Protein AF-A0A2J8K6T9-F1 (afdb_monomer_lite)

Structure (mmCIF, N/CA/C/O backbone):
data_AF-A0A2J8K6T9-F1
#
_entry.id   AF-A0A2J8K6T9-F1
#
loop_
_atom_site.group_PDB
_atom_site.id
_atom_site.type_symbol
_atom_site.label_atom_id
_atom_site.label_alt_id
_atom_site.label_comp_id
_atom_site.label_asym_id
_atom_site.label_entity_id
_atom_site.label_seq_id
_atom_site.pdbx_PDB_ins_code
_atom_site.Cartn_x
_atom_site.Cartn_y
_atom_site.Cartn_z
_atom_site.occupancy
_atom_site.B_iso_or_equiv
_atom_site.auth_seq_id
_atom_site.auth_comp_id
_atom_site.auth_asym_id
_atom_site.auth_atom_id
_atom_site.pdbx_PDB_model_num
ATOM 1 N N . MET A 1 1 ? -22.311 -17.251 37.997 1.00 32.44 1 MET A N 1
ATOM 2 C CA . MET A 1 1 ? -20.885 -17.540 38.250 1.00 32.44 1 MET A CA 1
ATOM 3 C C . MET A 1 1 ? -20.062 -16.687 37.301 1.00 32.44 1 MET A C 1
ATOM 5 O O . MET A 1 1 ? -20.123 -16.921 36.101 1.00 32.44 1 MET A O 1
ATOM 9 N N . ALA A 1 2 ? -19.386 -15.655 37.806 1.00 42.62 2 ALA A N 1
ATOM 10 C CA . ALA A 1 2 ? -18.432 -14.898 37.004 1.00 42.62 2 ALA A CA 1
ATOM 11 C C . ALA A 1 2 ? -17.185 -15.773 36.840 1.00 42.62 2 ALA A C 1
ATOM 13 O O . ALA A 1 2 ? -16.545 -16.119 37.831 1.00 42.62 2 ALA A O 1
ATOM 14 N N . VAL A 1 3 ? -16.896 -16.207 35.615 1.00 48.41 3 VAL A N 1
ATOM 15 C CA . VAL A 1 3 ? -15.646 -16.908 35.316 1.00 48.41 3 VAL A CA 1
ATOM 16 C C . VAL A 1 3 ? -14.535 -15.892 35.542 1.00 48.41 3 VAL A C 1
ATOM 18 O O . VAL A 1 3 ? -14.428 -14.914 34.808 1.00 48.41 3 VAL A O 1
ATOM 21 N N . GLN A 1 4 ? -13.767 -16.073 36.612 1.00 50.75 4 GLN A N 1
ATOM 22 C CA . GLN A 1 4 ? -12.628 -15.223 36.910 1.00 50.75 4 GLN A CA 1
ATOM 23 C C . GLN A 1 4 ? -11.546 -15.536 35.880 1.00 50.75 4 GLN A C 1
ATOM 25 O O . GLN A 1 4 ? -10.824 -16.524 36.004 1.00 50.75 4 GLN A O 1
ATOM 30 N N . GLU A 1 5 ? -11.502 -14.744 34.809 1.00 54.78 5 GLU A N 1
ATOM 31 C CA . GLU A 1 5 ? -10.468 -14.869 33.790 1.00 54.78 5 GLU A CA 1
ATOM 32 C C . GLU A 1 5 ? -9.099 -14.684 34.451 1.00 54.78 5 GLU A C 1
ATOM 34 O O . GLU A 1 5 ? -8.816 -13.664 35.083 1.00 54.78 5 GLU A O 1
ATOM 39 N N . SER A 1 6 ? -8.237 -15.691 34.321 1.00 71.31 6 SER A N 1
ATOM 40 C CA . SER A 1 6 ? -6.855 -15.599 34.788 1.00 71.31 6 SER A CA 1
ATOM 41 C C . SER A 1 6 ? -6.133 -14.471 34.041 1.00 71.31 6 SER A C 1
ATOM 43 O O . SER A 1 6 ? -6.385 -14.245 32.856 1.00 71.31 6 SER A O 1
ATOM 45 N N . ALA A 1 7 ? -5.173 -13.793 34.680 1.00 64.88 7 ALA A N 1
ATOM 46 C CA . ALA A 1 7 ? -4.355 -12.754 34.039 1.00 64.88 7 ALA A CA 1
ATOM 47 C C . ALA A 1 7 ? -3.709 -13.231 32.717 1.00 64.88 7 ALA A C 1
ATOM 49 O O . ALA A 1 7 ? -3.536 -12.451 31.777 1.00 64.88 7 ALA A O 1
ATOM 50 N N . ALA A 1 8 ? -3.419 -14.533 32.604 1.00 63.00 8 ALA A N 1
ATOM 51 C CA . ALA A 1 8 ? -2.943 -15.161 31.374 1.00 63.00 8 ALA A CA 1
ATOM 52 C C . ALA A 1 8 ? -4.015 -15.221 30.265 1.00 63.00 8 ALA A C 1
ATOM 54 O O . ALA A 1 8 ? -3.701 -14.980 29.098 1.00 63.00 8 ALA A O 1
ATOM 55 N N . GLN A 1 9 ? -5.275 -15.496 30.615 1.00 63.97 9 GLN A N 1
ATOM 56 C CA . GLN A 1 9 ? -6.410 -15.523 29.682 1.00 63.97 9 GLN A CA 1
ATOM 57 C C . GLN A 1 9 ? -6.752 -14.114 29.186 1.00 63.97 9 GLN A C 1
ATOM 59 O O . GLN A 1 9 ? -6.927 -13.920 27.984 1.00 63.97 9 GLN A O 1
ATOM 64 N N . LEU A 1 10 ? -6.727 -13.116 30.074 1.00 64.31 10 LEU A N 1
ATOM 65 C CA . LEU A 1 10 ? -6.837 -11.700 29.708 1.00 64.31 10 LEU A CA 1
ATOM 66 C C . LEU A 1 10 ? -5.702 -11.283 28.763 1.00 64.31 10 LEU A C 1
ATOM 68 O O . LEU A 1 10 ? -5.958 -10.736 27.694 1.00 64.31 10 LEU A O 1
ATOM 72 N N . SER A 1 11 ? -4.448 -11.611 29.090 1.00 67.19 11 SER A N 1
ATOM 73 C CA . SER A 1 11 ? -3.293 -11.316 28.228 1.00 67.19 11 SER A CA 1
ATOM 74 C C . SER A 1 11 ? -3.409 -11.957 26.839 1.00 67.19 11 SER A C 1
ATOM 76 O O . SER A 1 11 ? -3.122 -11.305 25.831 1.00 67.19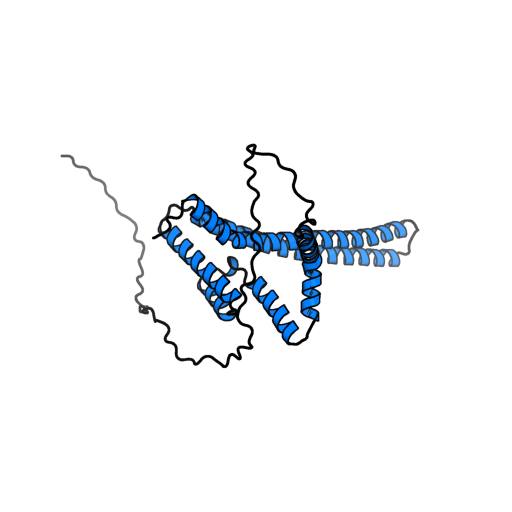 11 SER A O 1
ATOM 78 N N . MET A 1 12 ? -3.849 -13.217 26.752 1.00 71.12 12 MET A N 1
ATOM 79 C CA . MET A 1 12 ? -4.073 -13.882 25.465 1.00 71.12 12 MET A CA 1
ATOM 80 C C . MET A 1 12 ? -5.210 -13.237 24.672 1.00 71.12 12 MET A C 1
ATOM 82 O O . MET A 1 12 ? -5.028 -12.957 23.489 1.00 71.12 12 MET A O 1
ATOM 86 N N . THR A 1 13 ? -6.345 -12.947 25.304 1.00 66.88 13 THR A N 1
ATOM 87 C CA . THR A 1 13 ? -7.503 -12.320 24.649 1.00 66.88 13 THR A CA 1
ATOM 88 C C . THR A 1 13 ? -7.149 -10.943 24.096 1.00 66.88 13 THR A C 1
ATOM 90 O O . THR A 1 13 ? -7.445 -10.641 22.939 1.00 66.88 13 THR A O 1
ATOM 93 N N . LEU A 1 14 ? -6.408 -10.145 24.870 1.00 67.06 14 LEU A N 1
ATOM 94 C CA . LEU A 1 14 ? -5.865 -8.866 24.417 1.00 67.06 14 LEU A CA 1
ATOM 95 C C . LEU A 1 14 ? -4.955 -9.046 23.196 1.00 67.06 14 LEU A C 1
ATOM 97 O O . LEU A 1 14 ? -5.153 -8.383 22.181 1.00 67.06 14 LEU A O 1
ATOM 101 N N . LYS A 1 15 ? -4.003 -9.986 23.244 1.00 72.81 15 LYS A N 1
ATOM 102 C CA . LYS A 1 15 ? -3.115 -10.272 22.104 1.00 72.81 15 LYS A CA 1
ATOM 103 C C . LYS A 1 15 ? -3.894 -10.673 20.853 1.00 72.81 15 LYS A C 1
ATOM 105 O O . LYS A 1 15 ? -3.547 -10.223 19.766 1.00 72.81 15 LYS A O 1
ATOM 110 N N . VAL A 1 16 ? -4.943 -11.483 20.989 1.00 75.19 16 VAL A N 1
ATOM 111 C CA . VAL A 1 16 ? -5.785 -11.912 19.862 1.00 75.19 16 VAL A CA 1
ATOM 112 C C . VAL A 1 16 ? -6.562 -10.734 19.267 1.00 75.19 16 VAL A C 1
ATOM 114 O O . VAL A 1 16 ? -6.619 -10.606 18.047 1.00 75.19 16 VAL A O 1
ATOM 117 N N . GLN A 1 17 ? -7.112 -9.847 20.098 1.00 76.88 17 GLN A N 1
ATOM 118 C CA . GLN A 1 17 ? -7.871 -8.674 19.643 1.00 76.88 17 GLN A CA 1
ATOM 119 C C . GLN A 1 17 ? -6.996 -7.578 19.017 1.00 76.88 17 GLN A C 1
ATOM 121 O O . GLN A 1 17 ? -7.454 -6.852 18.133 1.00 76.88 17 GLN A O 1
ATOM 126 N N . GLU A 1 18 ? -5.741 -7.454 19.450 1.00 84.19 18 GLU A N 1
ATOM 127 C CA . GLU A 1 18 ? -4.792 -6.480 18.896 1.00 84.19 18 GLU A CA 1
ATOM 128 C C . GLU A 1 18 ? -3.990 -7.029 17.707 1.00 84.19 18 GLU A C 1
ATOM 130 O O . GLU A 1 18 ? -3.399 -6.264 16.944 1.00 84.19 18 GLU A O 1
ATOM 135 N N . TYR A 1 19 ? -3.978 -8.349 17.499 1.00 85.75 19 TYR A N 1
ATOM 136 C CA . TYR A 1 19 ? -3.214 -8.968 16.418 1.00 85.75 19 TYR A CA 1
ATOM 137 C C . TYR A 1 19 ? -3.590 -8.443 15.020 1.00 85.75 19 TYR A C 1
ATOM 139 O O . TYR A 1 19 ? -2.674 -8.085 14.273 1.00 85.75 19 TYR A O 1
ATOM 147 N N . PRO A 1 20 ? -4.881 -8.321 14.636 1.00 85.75 20 PRO A N 1
ATOM 148 C CA . PRO A 1 20 ? -5.259 -7.768 13.334 1.00 85.75 20 PRO A CA 1
ATOM 149 C C . PRO A 1 20 ? -4.790 -6.324 13.130 1.00 85.75 20 PRO A C 1
ATOM 151 O O . PRO A 1 20 ? -4.461 -5.953 12.001 1.00 85.75 20 PRO A O 1
ATOM 154 N N . THR A 1 21 ? -4.695 -5.538 14.209 1.00 86.88 21 THR A N 1
ATOM 155 C CA . THR A 1 21 ? -4.193 -4.158 14.186 1.00 86.88 21 THR A CA 1
ATOM 156 C C . THR A 1 21 ? -2.781 -4.108 13.613 1.00 86.88 21 THR A C 1
ATOM 158 O O . THR A 1 21 ? -2.495 -3.245 12.793 1.00 86.88 21 THR A O 1
ATOM 161 N N . LEU A 1 22 ? -1.914 -5.062 13.962 1.00 90.12 22 LEU A N 1
ATOM 162 C CA . LEU A 1 22 ? -0.532 -5.124 13.466 1.00 90.12 22 LEU A CA 1
ATOM 163 C C . LEU A 1 22 ? -0.371 -5.979 12.212 1.00 90.12 22 LEU A C 1
ATOM 165 O O . LEU A 1 22 ? 0.414 -5.656 11.320 1.00 90.12 22 LEU A O 1
ATOM 169 N N . LYS A 1 23 ? -1.102 -7.091 12.134 1.00 92.12 23 LYS A N 1
ATOM 170 C CA . LYS A 1 23 ? -0.913 -8.082 11.078 1.00 92.12 23 LYS A CA 1
ATOM 171 C C . LYS A 1 23 ? -1.285 -7.534 9.707 1.00 92.12 23 LYS A C 1
ATOM 173 O O . LYS A 1 23 ? -0.541 -7.738 8.751 1.00 92.12 23 LYS A O 1
ATOM 178 N N . VAL A 1 24 ? -2.416 -6.841 9.617 1.00 91.56 24 VAL A N 1
ATOM 179 C CA . VAL A 1 24 ? -2.919 -6.274 8.363 1.00 91.56 24 VAL A CA 1
ATOM 180 C C . VAL A 1 24 ? -1.945 -5.267 7.728 1.00 91.56 24 VAL A C 1
ATOM 182 O O . VAL A 1 24 ? -1.542 -5.497 6.587 1.00 91.56 24 VAL A O 1
ATOM 185 N N . PRO A 1 25 ? -1.506 -4.195 8.414 1.00 93.69 25 PRO A N 1
ATOM 186 C CA . PRO A 1 25 ? -0.621 -3.193 7.819 1.00 93.69 25 PRO A CA 1
ATOM 187 C C . PRO A 1 25 ? 0.756 -3.780 7.486 1.00 93.69 25 PRO A C 1
ATOM 189 O O . PRO A 1 25 ? 1.321 -3.444 6.448 1.00 93.69 25 PRO A O 1
ATOM 192 N N . TYR A 1 26 ? 1.257 -4.734 8.282 1.00 94.56 26 TYR A N 1
ATOM 193 C CA . TYR A 1 26 ? 2.481 -5.466 7.953 1.00 94.56 26 TYR A CA 1
ATOM 194 C C . TYR A 1 26 ? 2.338 -6.278 6.659 1.00 94.56 26 TYR A C 1
ATOM 196 O O . TYR A 1 26 ? 3.240 -6.285 5.823 1.00 94.56 26 TYR A O 1
ATOM 204 N N . GLU A 1 27 ? 1.212 -6.971 6.464 1.00 93.38 27 GLU A N 1
ATOM 205 C CA . GLU A 1 27 ? 0.966 -7.704 5.220 1.00 93.38 27 GLU A CA 1
ATOM 206 C C . GLU A 1 27 ? 0.854 -6.773 4.015 1.00 93.38 27 GLU A C 1
ATOM 208 O O . GLU A 1 27 ? 1.362 -7.118 2.946 1.00 93.38 27 GLU A O 1
ATOM 213 N N . THR A 1 28 ? 0.249 -5.597 4.189 1.00 93.12 28 THR A N 1
ATOM 214 C CA . THR A 1 28 ? 0.198 -4.553 3.160 1.00 93.12 28 THR A CA 1
ATOM 215 C C . THR A 1 28 ? 1.599 -4.062 2.806 1.00 93.12 28 THR A C 1
ATOM 217 O O . THR A 1 28 ? 1.965 -4.091 1.631 1.00 93.12 28 THR A O 1
ATOM 220 N N . LEU A 1 29 ? 2.410 -3.702 3.806 1.00 95.69 29 LEU A N 1
ATOM 221 C CA . LEU A 1 29 ? 3.799 -3.285 3.614 1.00 95.69 29 LEU A CA 1
ATOM 222 C C . LEU A 1 29 ? 4.608 -4.369 2.894 1.00 95.69 29 LEU A C 1
ATOM 224 O O . LEU A 1 29 ? 5.232 -4.105 1.873 1.00 95.69 29 LEU A O 1
ATOM 228 N N . ASN A 1 30 ? 4.541 -5.614 3.367 1.00 95.25 30 ASN A N 1
ATOM 229 C CA . ASN A 1 30 ? 5.273 -6.722 2.760 1.00 95.25 30 ASN A CA 1
ATOM 230 C C . ASN A 1 30 ? 4.794 -7.020 1.327 1.00 95.25 30 ASN A C 1
ATOM 232 O O . ASN A 1 30 ? 5.604 -7.372 0.472 1.00 95.25 30 ASN A O 1
ATOM 236 N N . LYS A 1 31 ? 3.495 -6.870 1.027 1.00 92.75 31 LYS A N 1
ATOM 237 C CA . LYS A 1 31 ? 2.982 -6.993 -0.349 1.00 92.75 31 LYS A CA 1
ATOM 238 C C . LYS A 1 31 ? 3.572 -5.903 -1.247 1.00 92.75 31 LYS A C 1
ATOM 240 O O . LYS A 1 31 ? 4.024 -6.234 -2.342 1.00 92.75 31 LYS A O 1
ATOM 245 N N . ARG A 1 32 ? 3.591 -4.647 -0.786 1.00 94.38 32 ARG A N 1
ATOM 246 C CA . ARG A 1 32 ? 4.163 -3.510 -1.527 1.00 94.38 32 ARG A CA 1
ATOM 247 C C . ARG A 1 32 ? 5.658 -3.692 -1.763 1.00 94.38 32 ARG A C 1
ATOM 249 O O . ARG A 1 32 ? 6.062 -3.695 -2.916 1.00 94.38 32 ARG A O 1
ATOM 256 N N . PHE A 1 33 ? 6.416 -4.021 -0.720 1.00 96.19 33 PHE A N 1
ATOM 257 C CA . PHE A 1 33 ? 7.853 -4.295 -0.802 1.00 96.19 33 PHE A CA 1
ATOM 258 C C . PHE A 1 33 ? 8.199 -5.375 -1.838 1.00 96.19 33 PHE A C 1
ATOM 260 O O . PHE A 1 33 ? 9.063 -5.212 -2.696 1.00 96.19 33 PHE A O 1
ATOM 267 N N . ARG A 1 34 ? 7.470 -6.500 -1.826 1.00 94.06 34 ARG A N 1
ATOM 268 C CA . ARG A 1 34 ? 7.697 -7.585 -2.797 1.00 94.06 34 ARG A CA 1
ATOM 269 C C . ARG A 1 34 ? 7.326 -7.189 -4.226 1.00 94.06 34 ARG A C 1
ATOM 271 O O . ARG A 1 34 ? 7.943 -7.687 -5.166 1.00 94.06 34 ARG A O 1
ATOM 278 N N . ALA A 1 35 ? 6.303 -6.354 -4.399 1.00 92.31 35 ALA A N 1
ATOM 279 C CA . ALA A 1 35 ? 5.900 -5.855 -5.708 1.00 92.31 35 ALA A CA 1
ATOM 280 C C . ALA A 1 35 ? 6.904 -4.830 -6.255 1.00 92.31 35 ALA A C 1
ATOM 282 O O . ALA A 1 35 ? 7.279 -4.930 -7.422 1.00 92.31 35 ALA A O 1
ATOM 283 N N . ALA A 1 36 ? 7.369 -3.912 -5.409 1.00 96.19 36 ALA A N 1
ATOM 284 C CA . ALA A 1 36 ? 8.386 -2.919 -5.724 1.00 96.19 36 ALA A CA 1
ATOM 285 C C . ALA A 1 36 ? 9.685 -3.576 -6.185 1.00 96.19 36 ALA A C 1
ATOM 287 O O . ALA A 1 36 ? 10.114 -3.312 -7.304 1.00 96.19 36 ALA A O 1
ATOM 288 N N . GLN A 1 37 ? 10.227 -4.516 -5.400 1.00 96.12 37 GLN A N 1
ATOM 289 C CA . GLN A 1 37 ? 11.431 -5.267 -5.765 1.00 96.12 37 GLN A CA 1
ATOM 290 C C . GLN A 1 37 ? 11.294 -5.884 -7.162 1.00 96.12 37 GLN A C 1
ATOM 292 O O . GLN A 1 37 ? 12.103 -5.637 -8.047 1.00 96.12 37 GLN A O 1
ATOM 297 N N . LYS A 1 38 ? 10.196 -6.615 -7.400 1.00 95.12 38 LYS A N 1
ATOM 298 C CA . LYS A 1 38 ? 9.944 -7.267 -8.690 1.00 95.12 38 LYS A CA 1
ATOM 299 C C . LYS A 1 38 ? 9.835 -6.267 -9.844 1.00 95.12 38 LYS A C 1
ATOM 301 O O . LYS A 1 38 ? 10.239 -6.580 -10.960 1.00 95.12 38 LYS A O 1
ATOM 306 N N . ASN A 1 39 ? 9.211 -5.117 -9.615 1.00 94.94 39 ASN A N 1
ATOM 307 C CA . ASN A 1 39 ? 9.037 -4.100 -10.646 1.00 94.94 39 ASN A CA 1
ATOM 308 C C . ASN A 1 39 ? 10.356 -3.393 -10.957 1.00 94.94 39 ASN A C 1
ATOM 310 O O . ASN A 1 39 ? 10.665 -3.222 -12.130 1.00 94.94 39 ASN A O 1
ATOM 314 N N . ILE A 1 40 ? 11.142 -3.056 -9.935 1.00 97.44 40 ILE A N 1
ATOM 315 C CA . ILE A 1 40 ? 12.468 -2.456 -10.091 1.00 97.44 40 ILE A CA 1
ATOM 316 C C . ILE A 1 40 ? 13.396 -3.423 -10.830 1.00 97.44 40 ILE A C 1
ATOM 318 O O . ILE A 1 40 ? 13.964 -3.034 -11.841 1.00 97.44 40 ILE A O 1
ATOM 322 N N . ASP A 1 41 ? 13.467 -4.696 -10.428 1.00 97.81 41 ASP A N 1
ATOM 323 C CA . ASP A 1 41 ? 14.320 -5.699 -11.088 1.00 97.81 41 ASP A CA 1
ATOM 324 C C . ASP A 1 41 ? 13.992 -5.852 -12.587 1.00 97.81 41 ASP A C 1
ATOM 326 O O . ASP A 1 41 ? 14.883 -6.013 -13.427 1.00 97.81 41 ASP A O 1
ATOM 330 N N . ARG A 1 42 ? 12.705 -5.765 -12.950 1.00 97.62 42 ARG A N 1
ATOM 331 C CA . ARG A 1 42 ? 12.257 -5.794 -14.352 1.00 97.62 42 ARG A CA 1
ATOM 332 C C . ARG A 1 42 ? 12.701 -4.562 -15.129 1.00 97.62 42 ARG A C 1
ATOM 334 O O . ARG A 1 42 ? 13.216 -4.708 -16.231 1.00 97.62 42 ARG A O 1
ATOM 341 N N . GLU A 1 43 ? 12.509 -3.367 -14.578 1.00 97.88 43 GLU A N 1
ATOM 342 C CA . GLU A 1 43 ? 12.932 -2.143 -15.262 1.00 97.88 43 GLU A CA 1
ATOM 343 C C . GLU A 1 43 ? 14.453 -2.034 -15.361 1.00 97.88 43 GLU A C 1
ATOM 345 O O . GLU A 1 43 ? 14.960 -1.636 -16.405 1.00 97.88 43 GLU A O 1
ATOM 350 N N . THR A 1 44 ? 15.187 -2.468 -14.335 1.00 98.19 44 THR A N 1
ATOM 351 C CA . THR A 1 44 ? 16.646 -2.609 -14.399 1.00 98.19 44 THR A CA 1
ATOM 352 C C . THR A 1 44 ? 17.044 -3.528 -15.550 1.00 98.19 44 THR A C 1
ATOM 354 O O . THR A 1 44 ? 17.911 -3.166 -16.336 1.00 98.19 44 THR A O 1
ATOM 357 N N . SER A 1 45 ? 16.357 -4.663 -15.726 1.00 98.31 45 SER A N 1
ATOM 358 C CA . SER A 1 45 ? 16.612 -5.571 -16.856 1.00 98.31 45 SER A CA 1
ATOM 359 C C . SER A 1 45 ? 16.369 -4.897 -18.214 1.00 98.31 45 SER A C 1
ATOM 361 O O . SER A 1 45 ? 17.150 -5.093 -19.142 1.00 98.31 45 SER A O 1
ATOM 363 N N . HIS A 1 46 ? 15.321 -4.071 -18.341 1.00 97.75 46 HIS A N 1
ATOM 364 C CA . HIS A 1 46 ? 15.075 -3.296 -19.563 1.00 97.75 46 HIS A CA 1
ATOM 365 C C . HIS A 1 46 ? 16.182 -2.271 -19.832 1.00 97.75 46 HIS A C 1
ATOM 367 O O . HIS A 1 46 ? 16.609 -2.132 -20.975 1.00 97.75 46 HIS A O 1
ATOM 373 N N . VAL A 1 47 ? 16.663 -1.573 -18.798 1.00 98.31 47 VAL A N 1
ATOM 374 C CA . VAL A 1 47 ? 17.788 -0.635 -18.919 1.00 98.31 47 VAL A CA 1
ATOM 375 C C . VAL A 1 47 ? 19.047 -1.376 -19.367 1.00 98.31 47 VAL A C 1
ATOM 377 O O . VAL A 1 47 ? 19.661 -0.974 -20.349 1.00 98.31 47 VAL A O 1
ATOM 380 N N . THR A 1 48 ? 19.396 -2.489 -18.713 1.00 97.94 48 THR A N 1
ATOM 381 C CA . THR A 1 48 ? 20.562 -3.306 -19.081 1.00 97.94 48 THR A CA 1
ATOM 382 C C . THR A 1 48 ? 20.490 -3.784 -20.530 1.00 97.94 48 THR A C 1
ATOM 384 O O . THR A 1 48 ? 21.496 -3.748 -21.228 1.00 97.94 48 THR A O 1
ATOM 387 N N . MET A 1 49 ? 19.307 -4.181 -21.008 1.00 97.50 49 MET A N 1
ATOM 388 C CA . MET A 1 49 ? 19.112 -4.606 -22.396 1.00 97.50 49 MET A CA 1
ATOM 389 C C . MET A 1 49 ? 19.404 -3.483 -23.403 1.00 97.50 49 MET A C 1
ATOM 391 O O . MET A 1 49 ? 20.102 -3.720 -24.384 1.00 97.50 49 MET A O 1
ATOM 395 N N . VAL A 1 50 ? 18.901 -2.266 -23.167 1.00 97.12 50 VAL A N 1
ATOM 396 C CA . VAL A 1 50 ? 19.130 -1.136 -24.089 1.00 97.12 50 VAL A CA 1
ATOM 397 C C . VAL A 1 50 ? 20.582 -0.649 -24.025 1.00 97.12 50 VAL A C 1
ATOM 399 O O . VAL A 1 50 ? 21.158 -0.312 -25.054 1.00 97.12 50 VAL A O 1
ATOM 402 N N . VAL A 1 51 ? 21.207 -0.677 -22.843 1.00 96.94 51 VAL A N 1
ATOM 403 C CA . VAL A 1 51 ? 22.638 -0.362 -22.690 1.00 96.94 51 VAL A CA 1
ATOM 404 C C . VAL A 1 51 ? 23.511 -1.376 -23.434 1.00 96.94 51 VAL A C 1
ATOM 406 O O . VAL A 1 51 ? 24.417 -0.972 -24.153 1.00 96.94 51 VAL A O 1
ATOM 409 N N . ALA A 1 52 ? 23.210 -2.673 -23.338 1.00 96.44 52 ALA A N 1
ATOM 410 C CA . ALA A 1 52 ? 23.956 -3.705 -24.058 1.00 96.44 52 ALA A CA 1
ATOM 411 C C . ALA A 1 52 ? 23.848 -3.545 -25.587 1.00 96.44 52 ALA A C 1
ATOM 413 O O . ALA A 1 52 ? 24.832 -3.737 -26.302 1.00 96.44 52 ALA A O 1
ATOM 414 N N . GLU A 1 53 ? 22.674 -3.163 -26.100 1.00 94.69 53 GLU A N 1
ATOM 415 C CA . GLU A 1 53 ? 22.502 -2.879 -27.532 1.00 94.69 53 GLU A CA 1
ATOM 416 C C . GLU A 1 53 ? 23.301 -1.641 -27.969 1.00 94.69 53 GLU A C 1
ATOM 418 O O . GLU A 1 53 ? 23.914 -1.641 -29.040 1.00 94.69 53 GLU A O 1
ATOM 423 N N . LEU A 1 54 ? 23.362 -0.611 -27.118 1.00 94.88 54 LEU A N 1
ATOM 424 C CA . LEU A 1 54 ? 24.205 0.561 -27.343 1.00 94.88 54 LEU A CA 1
ATOM 425 C C . LEU A 1 54 ? 25.695 0.189 -27.389 1.00 94.88 54 LEU A C 1
ATOM 427 O O . LEU A 1 54 ? 26.378 0.549 -28.346 1.00 94.88 54 LEU A O 1
ATOM 431 N N . GLU A 1 55 ? 26.196 -0.565 -26.408 1.00 94.44 55 GLU A N 1
ATOM 432 C CA . GLU A 1 55 ? 27.593 -1.027 -26.359 1.00 94.44 55 GLU A CA 1
ATOM 433 C C . GLU A 1 55 ? 27.965 -1.856 -27.594 1.00 94.44 55 GLU A C 1
ATOM 435 O O . GLU A 1 55 ? 29.004 -1.634 -28.223 1.00 94.44 55 GLU A O 1
ATOM 440 N N . LYS A 1 56 ? 27.082 -2.777 -27.991 1.00 93.50 56 LYS A N 1
ATOM 441 C CA . LYS A 1 56 ? 27.252 -3.588 -29.198 1.00 93.50 56 LYS A CA 1
ATOM 442 C C . LYS A 1 56 ? 27.313 -2.717 -30.451 1.00 93.50 56 LYS A C 1
ATOM 444 O O . LYS A 1 56 ? 28.188 -2.923 -31.288 1.00 93.50 56 LYS A O 1
ATOM 449 N N . THR A 1 57 ? 26.428 -1.734 -30.574 1.00 91.44 57 THR A N 1
ATOM 450 C CA . THR A 1 57 ? 26.392 -0.832 -31.732 1.00 91.44 57 THR A CA 1
ATOM 451 C C . THR A 1 57 ? 27.655 0.029 -31.816 1.00 91.44 57 THR A C 1
ATOM 453 O O . THR A 1 57 ? 28.212 0.196 -32.899 1.00 91.44 57 THR A O 1
ATOM 456 N N . LEU A 1 58 ? 28.174 0.505 -30.678 1.00 91.38 58 LEU A N 1
ATOM 457 C CA . LEU A 1 58 ? 29.412 1.291 -30.607 1.00 91.38 58 LEU A CA 1
ATOM 458 C C . LEU A 1 58 ? 30.654 0.523 -31.086 1.00 91.38 58 LEU A C 1
ATOM 460 O O . LEU A 1 58 ? 31.582 1.140 -31.605 1.00 91.38 58 LEU A O 1
ATOM 464 N N . SER A 1 59 ? 30.663 -0.809 -30.977 1.00 89.81 59 SER A N 1
ATOM 465 C CA . SER A 1 59 ? 31.782 -1.640 -31.446 1.00 89.81 59 SER A CA 1
ATOM 466 C C . SER A 1 59 ? 31.950 -1.684 -32.976 1.00 89.81 59 SER A C 1
ATOM 468 O O . SER A 1 59 ? 32.996 -2.115 -33.458 1.00 89.81 59 SER A O 1
ATOM 470 N N . GLY A 1 60 ? 30.951 -1.228 -33.745 1.00 85.81 60 GLY A N 1
ATOM 471 C CA . GLY A 1 60 ? 30.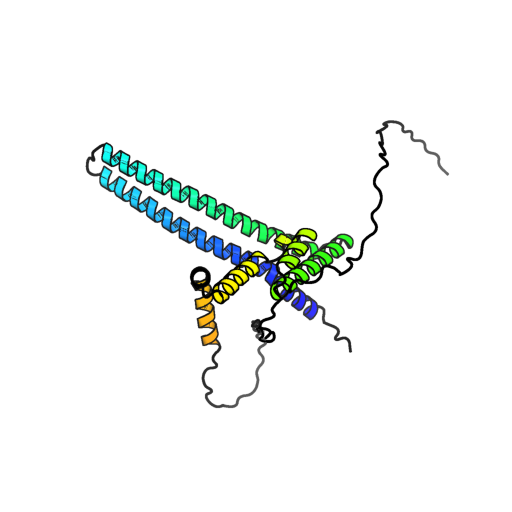880 -1.391 -35.202 1.00 85.81 60 GLY A CA 1
ATOM 472 C C . GLY A 1 60 ? 31.019 -0.117 -36.044 1.00 85.81 60 GLY A C 1
ATOM 473 O O . GLY A 1 60 ? 30.547 -0.122 -37.176 1.00 85.81 60 GLY A O 1
ATOM 474 N N . CYS A 1 61 ? 31.611 0.967 -35.525 1.00 77.50 61 CYS A N 1
ATOM 475 C CA . CYS A 1 61 ? 31.668 2.284 -36.197 1.00 77.50 61 CYS A CA 1
ATOM 476 C C . CYS A 1 61 ? 30.284 2.777 -36.694 1.00 77.50 61 CYS A C 1
ATOM 478 O O . CYS A 1 61 ? 30.081 2.961 -37.897 1.00 77.50 61 CYS A O 1
ATOM 480 N N . PRO A 1 62 ? 29.312 2.977 -35.787 1.00 84.06 62 PRO A N 1
ATOM 481 C CA . PRO A 1 62 ? 27.938 3.307 -36.153 1.00 84.06 62 PRO A CA 1
ATOM 482 C C . PRO A 1 62 ? 27.782 4.744 -36.666 1.00 84.06 62 PRO A C 1
ATOM 484 O O . PRO A 1 62 ? 28.549 5.643 -36.319 1.00 84.06 62 PRO A O 1
ATOM 487 N N . ALA A 1 63 ? 26.727 4.975 -37.452 1.00 90.56 63 ALA A N 1
ATOM 488 C CA . ALA A 1 63 ? 26.298 6.323 -37.809 1.00 90.56 63 ALA A CA 1
ATOM 489 C C . ALA A 1 63 ? 25.881 7.107 -36.553 1.00 90.56 63 ALA A C 1
ATOM 491 O O . ALA A 1 63 ? 25.238 6.556 -35.657 1.00 90.56 63 ALA A O 1
ATOM 492 N N . VAL A 1 64 ? 26.201 8.404 -36.515 1.00 91.31 64 VAL A N 1
ATOM 493 C CA . VAL A 1 64 ? 25.921 9.284 -35.366 1.00 91.31 64 VAL A CA 1
ATOM 494 C C . VAL A 1 64 ? 24.437 9.259 -34.987 1.00 91.31 64 VAL A C 1
ATOM 496 O O . VAL A 1 64 ? 24.118 9.076 -33.815 1.00 91.31 64 VAL A O 1
ATOM 499 N N . ASP A 1 65 ? 23.535 9.329 -35.969 1.00 92.94 65 ASP A N 1
ATOM 500 C CA . ASP A 1 65 ? 22.082 9.311 -35.736 1.00 92.94 65 ASP A CA 1
ATOM 501 C C . ASP A 1 65 ? 21.606 8.029 -35.033 1.00 92.94 65 ASP A C 1
ATOM 503 O O . ASP A 1 65 ? 20.719 8.068 -34.179 1.00 92.94 65 ASP A O 1
ATOM 507 N N . SER A 1 66 ? 22.235 6.885 -35.331 1.00 91.12 66 SER A N 1
ATOM 508 C CA . SER A 1 66 ? 21.924 5.611 -34.671 1.00 91.12 66 SER A CA 1
ATOM 509 C C . SER A 1 66 ? 22.322 5.631 -33.197 1.00 91.12 66 SER A C 1
ATOM 511 O O . SER A 1 66 ? 21.604 5.088 -32.359 1.00 91.12 66 SER A O 1
ATOM 513 N N . VAL A 1 67 ? 23.461 6.247 -32.874 1.00 93.88 67 VAL A N 1
ATOM 514 C CA . VAL A 1 67 ? 23.936 6.376 -31.491 1.00 93.88 67 VAL A CA 1
ATOM 515 C C . VAL A 1 67 ? 23.032 7.322 -30.707 1.00 93.88 67 VAL A C 1
ATOM 517 O O . VAL A 1 67 ? 22.654 6.999 -29.583 1.00 93.88 67 VAL A O 1
ATOM 520 N N . VAL A 1 68 ? 22.641 8.451 -31.305 1.00 95.19 68 VAL A N 1
ATOM 521 C CA . VAL A 1 68 ? 21.707 9.409 -30.692 1.00 95.19 68 VAL A CA 1
ATOM 522 C C . VAL A 1 68 ? 20.376 8.727 -30.363 1.00 95.19 68 VAL A C 1
ATOM 524 O O . VAL A 1 68 ? 19.935 8.782 -29.218 1.00 95.19 68 VAL A O 1
ATOM 527 N N . SER A 1 69 ? 19.793 7.985 -31.310 1.00 95.12 69 SER A N 1
ATOM 528 C CA . SER A 1 69 ? 18.532 7.266 -31.083 1.00 95.12 69 SER A CA 1
ATOM 529 C C . SER A 1 69 ? 18.627 6.209 -29.970 1.00 95.12 69 SER A C 1
ATOM 531 O O . SER A 1 69 ? 17.699 6.060 -29.172 1.00 95.12 69 SER A O 1
ATOM 533 N N . LEU A 1 70 ? 19.750 5.489 -29.871 1.00 95.19 70 LEU A N 1
ATOM 534 C CA . LEU A 1 70 ? 19.974 4.523 -28.791 1.00 95.19 70 LEU A CA 1
ATOM 535 C C . LEU A 1 70 ? 20.124 5.210 -27.428 1.00 95.19 70 LEU A C 1
ATOM 537 O O . LEU A 1 70 ? 19.573 4.724 -26.439 1.00 95.19 70 LEU A O 1
ATOM 541 N N . LEU A 1 71 ? 20.823 6.348 -27.369 1.00 96.81 71 LEU A N 1
ATOM 542 C CA . LEU A 1 71 ? 20.939 7.153 -26.152 1.00 96.81 71 LEU A CA 1
ATOM 543 C C . LEU A 1 71 ? 19.572 7.667 -25.685 1.00 96.81 71 LEU A C 1
ATOM 545 O O . LEU A 1 71 ? 19.273 7.558 -24.495 1.00 96.81 71 LEU A O 1
ATOM 549 N N . ASP A 1 72 ? 18.719 8.134 -26.599 1.00 97.44 72 ASP A N 1
ATOM 550 C CA . ASP A 1 72 ? 17.340 8.522 -26.278 1.00 97.44 72 ASP A CA 1
ATOM 551 C C . ASP A 1 72 ? 16.559 7.347 -25.672 1.00 97.44 72 ASP A C 1
ATOM 553 O O . ASP A 1 72 ? 15.889 7.497 -24.646 1.00 97.44 72 ASP A O 1
ATOM 557 N N . GLY A 1 73 ? 16.717 6.144 -26.235 1.00 97.38 73 GLY A N 1
ATOM 558 C CA . GLY A 1 73 ? 16.136 4.918 -25.687 1.00 97.38 73 GLY A CA 1
ATOM 559 C C . GLY A 1 73 ? 16.625 4.596 -24.268 1.00 97.38 73 GLY A C 1
ATOM 560 O O . GLY A 1 73 ? 15.821 4.235 -23.402 1.00 97.38 73 GLY A O 1
ATOM 561 N N . VAL A 1 74 ? 17.925 4.756 -23.988 1.00 98.12 74 VAL A N 1
ATOM 562 C CA . VAL A 1 74 ? 18.485 4.580 -22.634 1.00 98.12 74 VAL A CA 1
ATOM 563 C C . VAL A 1 74 ? 17.879 5.600 -21.667 1.00 98.12 74 VAL A C 1
ATOM 565 O O . VAL A 1 74 ? 17.436 5.227 -20.575 1.00 98.12 74 VAL A O 1
ATOM 568 N N . VAL A 1 75 ? 17.814 6.873 -22.065 1.00 98.44 75 VAL A N 1
ATOM 569 C CA . VAL A 1 75 ? 17.235 7.958 -21.259 1.00 98.44 75 VAL A CA 1
ATOM 570 C C . VAL A 1 75 ? 15.761 7.689 -20.956 1.00 98.44 75 VAL A C 1
ATOM 572 O O . VAL A 1 75 ? 15.328 7.869 -19.812 1.00 98.44 75 VAL A O 1
ATOM 575 N N . GLU A 1 76 ? 14.992 7.197 -21.928 1.00 98.31 76 GLU A N 1
ATOM 576 C CA . GLU A 1 76 ? 13.592 6.817 -21.737 1.00 98.31 76 GLU A CA 1
ATOM 577 C C . GLU A 1 76 ? 13.457 5.711 -20.676 1.00 98.31 76 GLU A C 1
ATOM 579 O O . GLU A 1 76 ? 12.700 5.862 -19.709 1.00 98.31 76 GLU A O 1
ATOM 584 N N . LYS A 1 77 ? 14.226 4.615 -20.790 1.00 98.12 77 LYS A N 1
ATOM 585 C CA . LYS A 1 77 ? 14.157 3.504 -19.820 1.00 98.12 77 LYS A CA 1
ATOM 586 C C . LYS A 1 77 ? 14.621 3.914 -18.426 1.00 98.12 77 LYS A C 1
ATOM 588 O O . LYS A 1 77 ? 13.966 3.552 -17.447 1.00 98.12 77 LYS A O 1
ATOM 593 N N . LEU A 1 78 ? 15.679 4.717 -18.317 1.00 98.50 78 LEU A N 1
ATOM 594 C CA . LEU A 1 78 ? 16.128 5.275 -17.038 1.00 98.50 78 LEU A CA 1
ATOM 595 C C . LEU A 1 78 ? 15.064 6.180 -16.407 1.00 98.50 78 LEU A C 1
ATOM 597 O O . LEU A 1 78 ? 14.835 6.113 -15.198 1.00 98.50 78 LEU A O 1
ATOM 601 N N . SER A 1 79 ? 14.370 6.985 -17.212 1.00 98.44 79 SER A N 1
ATOM 602 C CA . SER A 1 79 ? 13.290 7.857 -16.739 1.00 98.44 79 SER A CA 1
ATOM 603 C C . SER A 1 79 ? 12.104 7.049 -16.205 1.00 98.44 79 SER A C 1
ATOM 605 O O . SER A 1 79 ? 11.563 7.363 -15.141 1.00 98.44 79 SER A O 1
ATOM 607 N N . VAL A 1 80 ? 11.736 5.960 -16.889 1.00 98.19 80 VAL A N 1
ATOM 608 C CA . VAL A 1 80 ? 10.697 5.027 -16.426 1.00 98.19 80 VAL A CA 1
ATOM 609 C C . VAL A 1 80 ? 11.111 4.328 -15.130 1.00 98.19 80 VAL A C 1
ATOM 611 O O . VAL A 1 80 ? 10.309 4.286 -14.193 1.00 98.19 80 VAL A O 1
ATOM 614 N N . LEU A 1 81 ? 12.347 3.824 -15.047 1.00 98.38 81 LEU A N 1
ATOM 615 C CA . LEU A 1 81 ? 12.890 3.198 -13.838 1.00 98.38 81 LEU A CA 1
ATOM 616 C C . LEU A 1 81 ? 12.862 4.173 -12.656 1.00 98.38 81 LEU A C 1
ATOM 618 O O . LEU A 1 81 ? 12.320 3.835 -11.604 1.00 98.38 81 LEU A O 1
ATOM 622 N N . LYS A 1 82 ? 13.375 5.398 -12.838 1.00 98.38 82 LYS A N 1
ATOM 623 C CA . LYS A 1 82 ? 13.373 6.450 -11.811 1.00 98.38 82 LYS A CA 1
ATOM 624 C C . LYS A 1 82 ? 11.961 6.720 -11.305 1.00 98.38 82 LYS A C 1
ATOM 626 O O . LYS A 1 82 ? 11.731 6.706 -10.098 1.00 98.38 82 LYS A O 1
ATOM 631 N N . ARG A 1 83 ? 11.007 6.937 -12.215 1.00 98.38 83 ARG A N 1
ATOM 632 C CA . ARG A 1 83 ? 9.610 7.204 -11.854 1.00 98.38 83 ARG A CA 1
ATOM 633 C C . ARG A 1 83 ? 9.008 6.046 -11.050 1.00 98.38 83 ARG A C 1
ATOM 635 O O . ARG A 1 83 ? 8.468 6.277 -9.972 1.00 98.38 83 ARG A O 1
ATOM 642 N N . LYS A 1 84 ? 9.162 4.802 -11.519 1.00 97.81 84 LYS A N 1
ATOM 643 C CA . LYS A 1 84 ? 8.648 3.607 -10.825 1.00 97.81 84 LYS A CA 1
ATOM 644 C C . LYS A 1 84 ? 9.309 3.372 -9.466 1.00 97.81 84 LYS A C 1
ATOM 646 O O . LYS A 1 84 ? 8.634 2.921 -8.540 1.00 97.81 84 LYS A O 1
ATOM 651 N N . ALA A 1 85 ? 10.600 3.674 -9.329 1.00 97.75 85 ALA A N 1
ATOM 652 C CA . ALA A 1 85 ? 11.308 3.590 -8.057 1.00 97.75 85 ALA A CA 1
ATOM 653 C C . ALA A 1 85 ? 10.748 4.603 -7.047 1.00 97.75 85 ALA A C 1
ATOM 655 O O . ALA A 1 85 ? 10.418 4.217 -5.930 1.00 97.75 85 ALA A O 1
ATOM 656 N N . VAL A 1 86 ? 10.553 5.863 -7.454 1.00 98.06 86 VAL A N 1
ATOM 657 C CA . VAL A 1 86 ? 9.966 6.907 -6.594 1.00 98.06 86 VAL A CA 1
ATOM 658 C C . VAL A 1 86 ? 8.546 6.539 -6.155 1.00 98.06 86 VAL A C 1
ATOM 660 O O . VAL A 1 86 ? 8.248 6.585 -4.963 1.00 98.06 86 VAL A O 1
ATOM 663 N N . GLU A 1 87 ? 7.687 6.111 -7.086 1.00 97.06 87 GLU A N 1
ATOM 664 C CA . GLU A 1 87 ? 6.321 5.657 -6.781 1.00 97.06 87 GLU A CA 1
ATOM 665 C C . GLU A 1 87 ? 6.320 4.484 -5.781 1.00 97.06 87 GLU A C 1
ATOM 667 O O . GLU A 1 87 ? 5.529 4.461 -4.835 1.00 97.06 87 GLU A O 1
ATOM 672 N N . SER A 1 88 ? 7.233 3.524 -5.961 1.00 96.88 88 SER A N 1
ATOM 673 C CA . SER A 1 88 ? 7.352 2.351 -5.087 1.00 96.88 88 SER A CA 1
ATOM 674 C C . SER A 1 88 ? 7.835 2.721 -3.683 1.00 96.88 88 SER A C 1
ATOM 676 O O . SER A 1 88 ? 7.231 2.287 -2.703 1.00 96.88 88 SER A O 1
ATOM 678 N N . ILE A 1 89 ? 8.868 3.564 -3.582 1.00 96.50 89 ILE A N 1
ATOM 679 C CA . ILE A 1 89 ? 9.413 4.047 -2.306 1.00 96.50 89 ILE A CA 1
ATOM 680 C C . ILE A 1 89 ? 8.340 4.813 -1.531 1.00 96.50 89 ILE A C 1
ATOM 682 O O . ILE A 1 89 ? 8.125 4.534 -0.354 1.00 96.50 89 ILE A O 1
ATOM 686 N N . GLN A 1 90 ? 7.615 5.721 -2.190 1.00 97.69 90 GLN A N 1
ATOM 687 C CA . GLN A 1 90 ? 6.540 6.475 -1.544 1.00 97.69 90 GLN A CA 1
ATOM 688 C C . GLN A 1 90 ? 5.436 5.542 -1.026 1.00 97.69 90 GLN A C 1
ATOM 690 O O . GLN A 1 90 ? 4.951 5.694 0.096 1.00 97.69 90 GLN A O 1
ATOM 695 N N . ALA A 1 91 ? 5.042 4.541 -1.818 1.00 95.31 91 ALA A N 1
ATOM 696 C CA . ALA A 1 91 ? 4.018 3.587 -1.410 1.00 95.31 91 ALA A CA 1
ATOM 697 C C . ALA A 1 91 ? 4.462 2.706 -0.225 1.00 95.31 91 ALA A C 1
ATOM 699 O O . ALA A 1 91 ? 3.634 2.361 0.627 1.00 95.31 91 ALA A O 1
ATOM 700 N N . GLU A 1 92 ? 5.733 2.314 -0.165 1.00 95.94 92 GLU A N 1
ATOM 701 C CA . GLU A 1 92 ? 6.304 1.583 0.969 1.00 95.94 92 GLU A CA 1
ATOM 702 C C . GLU A 1 92 ? 6.378 2.445 2.224 1.00 95.94 92 GLU A C 1
ATOM 704 O O . GLU A 1 92 ? 5.920 2.005 3.280 1.00 95.94 92 GLU A O 1
ATOM 709 N N . ASP A 1 93 ? 6.880 3.673 2.099 1.00 96.94 93 ASP A N 1
ATOM 710 C CA . ASP A 1 93 ? 7.025 4.622 3.199 1.00 96.94 93 ASP A CA 1
ATOM 711 C C . ASP A 1 93 ? 5.677 4.913 3.870 1.00 96.94 93 ASP A C 1
ATOM 713 O O . ASP A 1 93 ? 5.555 4.800 5.089 1.00 96.94 93 ASP A O 1
ATOM 717 N N . GLU A 1 94 ? 4.612 5.140 3.096 1.00 95.88 94 GLU A N 1
ATOM 718 C CA . GLU A 1 94 ? 3.273 5.328 3.668 1.00 95.88 94 GLU A CA 1
ATOM 719 C C . GLU A 1 94 ? 2.770 4.094 4.439 1.00 95.88 94 GLU A C 1
ATOM 721 O O . GLU A 1 94 ? 2.176 4.214 5.514 1.00 95.88 94 GLU A O 1
ATOM 726 N N . SER A 1 95 ? 3.060 2.881 3.953 1.00 94.50 95 SER A N 1
ATOM 727 C CA . SER A 1 95 ? 2.700 1.651 4.681 1.00 94.50 95 SER A CA 1
ATOM 728 C C . SER A 1 95 ? 3.569 1.423 5.919 1.00 94.50 95 SER A C 1
ATOM 730 O O . SER A 1 95 ? 3.080 0.919 6.933 1.00 94.50 95 SER A O 1
ATOM 732 N N . ALA A 1 96 ? 4.845 1.802 5.869 1.00 96.06 96 ALA A N 1
ATOM 733 C CA . ALA A 1 96 ? 5.759 1.726 7.001 1.00 96.06 96 ALA A CA 1
ATOM 734 C C . ALA A 1 96 ? 5.373 2.729 8.095 1.00 96.06 96 ALA A C 1
ATOM 736 O O . ALA A 1 96 ? 5.291 2.358 9.269 1.00 96.06 96 ALA A O 1
ATOM 737 N N . LYS A 1 97 ? 5.039 3.968 7.719 1.00 96.75 97 LYS A N 1
ATOM 738 C CA . LYS A 1 97 ? 4.500 4.989 8.623 1.00 96.75 97 LYS A CA 1
ATOM 739 C C . LYS A 1 97 ? 3.201 4.524 9.281 1.00 96.75 97 LYS A C 1
ATOM 741 O O . LYS A 1 97 ? 3.061 4.675 10.491 1.00 96.75 97 LYS A O 1
ATOM 746 N N . LEU A 1 98 ? 2.288 3.895 8.537 1.00 95.56 98 LEU A N 1
ATOM 747 C CA . LEU A 1 98 ? 1.064 3.315 9.103 1.00 95.56 98 LEU A CA 1
ATOM 748 C C . LEU A 1 98 ? 1.366 2.220 10.142 1.00 95.56 98 LEU A C 1
ATOM 750 O O . LEU A 1 98 ? 0.795 2.224 11.235 1.00 95.56 98 LEU A O 1
ATOM 754 N N . CYS A 1 99 ? 2.295 1.303 9.837 1.00 95.81 99 CYS A N 1
ATOM 755 C CA . CYS A 1 99 ? 2.775 0.309 10.804 1.00 95.81 99 CYS A CA 1
ATOM 756 C C . CYS A 1 99 ? 3.329 0.982 12.067 1.00 95.81 99 CYS A C 1
ATOM 758 O O . CYS A 1 99 ? 2.979 0.583 13.179 1.00 95.81 99 CYS A O 1
ATOM 760 N N . LYS A 1 100 ? 4.161 2.016 11.899 1.00 95.94 100 LYS A N 1
ATOM 761 C CA . LYS A 1 100 ? 4.764 2.772 13.000 1.00 95.94 100 LYS A CA 1
ATOM 762 C C . LYS A 1 100 ? 3.697 3.413 13.891 1.00 95.94 100 LYS A C 1
ATOM 764 O O . LYS A 1 100 ? 3.709 3.147 15.089 1.00 95.94 100 LYS A O 1
ATOM 769 N N . ARG A 1 101 ? 2.730 4.139 13.315 1.00 95.12 101 ARG A N 1
ATOM 770 C CA . ARG A 1 101 ? 1.626 4.777 14.063 1.00 95.12 101 ARG A CA 1
ATOM 771 C C . ARG A 1 101 ? 0.832 3.769 14.895 1.00 95.12 101 ARG A C 1
ATOM 773 O O . ARG A 1 101 ? 0.505 4.025 16.050 1.00 95.12 101 ARG A O 1
ATOM 780 N N . ARG A 1 102 ? 0.560 2.582 14.344 1.00 94.31 102 ARG A N 1
ATOM 781 C CA . ARG A 1 102 ? -0.155 1.520 15.071 1.00 94.31 102 ARG A CA 1
ATOM 782 C C . ARG A 1 102 ? 0.673 0.900 16.193 1.00 94.31 102 ARG A C 1
ATOM 784 O O . ARG A 1 102 ? 0.123 0.602 17.249 1.00 94.31 102 ARG A O 1
ATOM 791 N N . ILE A 1 103 ? 1.979 0.721 15.994 1.00 92.31 103 ILE A N 1
ATOM 792 C CA . ILE A 1 103 ? 2.888 0.263 17.056 1.00 92.31 103 ILE A CA 1
ATOM 793 C C . ILE A 1 103 ? 2.963 1.302 18.178 1.00 92.31 103 ILE A C 1
ATOM 795 O O . ILE A 1 103 ? 2.899 0.933 19.347 1.00 92.31 103 ILE A O 1
ATOM 799 N N . GLU A 1 104 ? 3.082 2.584 17.835 1.00 91.56 104 GLU A N 1
ATOM 800 C CA . GLU A 1 104 ? 3.092 3.690 18.798 1.00 91.56 104 GLU A CA 1
ATOM 801 C C . GLU A 1 104 ? 1.800 3.715 19.616 1.00 91.56 104 GLU A C 1
ATOM 803 O O . GLU A 1 104 ? 1.866 3.662 20.842 1.00 91.56 104 GLU A O 1
ATOM 808 N N . HIS A 1 105 ? 0.637 3.631 18.962 1.00 90.62 105 HIS A N 1
ATOM 809 C CA . HIS A 1 105 ? -0.647 3.537 19.654 1.00 90.62 105 HIS A CA 1
ATOM 810 C C . HIS A 1 105 ? -0.730 2.334 20.609 1.00 90.62 105 HIS A C 1
ATOM 812 O O . HIS A 1 105 ? -1.259 2.446 21.711 1.00 90.62 105 HIS A O 1
ATOM 818 N N . LEU A 1 106 ? -0.200 1.166 20.238 1.00 88.25 106 LEU A N 1
ATOM 819 C CA . LEU A 1 106 ? -0.197 0.010 21.143 1.00 88.25 106 LEU A CA 1
ATOM 820 C C . LEU A 1 106 ? 0.748 0.192 22.337 1.00 88.25 106 LEU A C 1
ATOM 822 O O . LEU A 1 106 ? 0.470 -0.332 23.415 1.00 88.25 106 LEU A O 1
ATOM 826 N N . LYS A 1 107 ? 1.841 0.945 22.177 1.00 86.25 107 LYS A N 1
ATOM 827 C CA . LYS A 1 107 ? 2.753 1.274 23.282 1.00 86.25 107 LYS A CA 1
ATOM 828 C C . LYS A 1 107 ? 2.115 2.225 24.294 1.00 86.25 107 LYS A C 1
ATOM 830 O O . LYS A 1 107 ? 2.386 2.073 25.482 1.00 86.25 107 LYS A O 1
ATOM 835 N N . GLU A 1 108 ? 1.224 3.123 23.861 1.00 84.25 108 GLU A N 1
ATOM 836 C CA . GLU A 1 108 ? 0.468 4.030 24.749 1.00 84.25 108 GLU A CA 1
ATOM 837 C C . GLU A 1 108 ? -0.326 3.280 25.834 1.00 84.25 108 GLU A C 1
ATOM 839 O O . GLU A 1 108 ? -0.529 3.816 26.920 1.00 84.25 108 GLU A O 1
ATOM 844 N N . HIS A 1 109 ? -0.726 2.024 25.590 1.00 79.69 109 HIS A N 1
ATOM 845 C CA . HIS A 1 109 ? -1.379 1.177 26.598 1.00 79.69 109 HIS A CA 1
ATOM 846 C C . HIS A 1 109 ? -0.532 0.971 27.861 1.00 79.69 109 HIS A C 1
ATOM 848 O O . HIS A 1 109 ? -1.078 0.766 28.940 1.00 79.69 109 HIS A O 1
ATOM 854 N N . SER A 1 110 ? 0.796 0.993 27.723 1.00 73.44 110 SER A N 1
ATOM 855 C CA . SER A 1 110 ? 1.739 0.751 28.825 1.00 73.44 110 SER A CA 1
ATOM 856 C C . SER A 1 110 ? 2.067 2.028 29.606 1.00 73.44 110 SER A C 1
ATOM 858 O O . SER A 1 110 ? 3.000 2.032 30.397 1.00 73.44 110 SER A O 1
ATOM 860 N N . SER A 1 111 ? 1.352 3.126 29.346 1.00 75.44 111 SER A N 1
ATOM 861 C CA . SER A 1 111 ? 1.526 4.391 30.056 1.00 75.44 111 SER A CA 1
ATOM 862 C C . SER A 1 111 ? 0.915 4.322 31.457 1.00 75.44 111 SER A C 1
ATOM 864 O O . SER A 1 111 ? -0.276 4.047 31.598 1.00 75.44 111 SER A O 1
ATOM 866 N N . ASP A 1 112 ? 1.691 4.701 32.473 1.00 74.06 112 ASP A N 1
ATOM 867 C CA . ASP A 1 112 ? 1.246 4.746 33.876 1.00 74.06 112 ASP A CA 1
ATOM 868 C C . ASP A 1 112 ? 0.270 5.901 34.177 1.00 74.06 112 ASP A C 1
ATOM 870 O O . ASP A 1 112 ? -0.344 5.957 35.240 1.00 74.06 112 ASP A O 1
ATOM 874 N N . GLN A 1 113 ? 0.091 6.833 33.234 1.00 83.50 113 GLN A N 1
ATOM 875 C CA . GLN A 1 113 ? -0.808 7.978 33.389 1.00 83.50 113 GLN A CA 1
ATOM 876 C C . GLN A 1 113 ? -2.297 7.591 33.220 1.00 83.50 113 GLN A C 1
ATOM 878 O O . GLN A 1 113 ? -2.705 7.213 32.113 1.00 83.50 113 GLN A O 1
ATOM 883 N N . PRO A 1 114 ? -3.163 7.774 34.243 1.00 82.62 114 PRO A N 1
ATOM 884 C CA . PRO A 1 114 ? -4.572 7.355 34.198 1.00 82.62 114 PRO A CA 1
ATOM 885 C C . PRO A 1 114 ? -5.391 8.029 33.089 1.00 82.62 114 PRO A C 1
ATOM 887 O O . PRO A 1 114 ? -6.238 7.399 32.450 1.00 82.62 114 PRO A O 1
ATOM 890 N N . ALA A 1 115 ? -5.121 9.312 32.825 1.00 85.06 115 ALA A N 1
ATOM 891 C CA . ALA A 1 115 ? -5.793 10.067 31.771 1.00 85.06 115 ALA A CA 1
ATOM 892 C C . ALA A 1 115 ? -5.473 9.493 30.381 1.00 85.06 115 ALA A C 1
ATOM 894 O O . ALA A 1 115 ? -6.392 9.237 29.598 1.00 85.06 115 ALA A O 1
ATOM 895 N N . ALA A 1 116 ? -4.197 9.202 30.108 1.00 84.12 116 ALA A N 1
ATOM 896 C CA . ALA A 1 116 ? -3.758 8.583 28.858 1.00 84.12 116 ALA A CA 1
ATOM 897 C C . ALA A 1 116 ? -4.374 7.186 28.677 1.00 84.12 116 ALA A C 1
ATOM 899 O O . ALA A 1 116 ? -4.906 6.879 27.608 1.00 84.12 116 ALA A O 1
ATOM 900 N N . ALA A 1 117 ? -4.421 6.382 29.745 1.00 85.50 117 ALA A N 1
ATOM 901 C CA . ALA A 1 117 ? -5.065 5.071 29.725 1.00 85.50 117 ALA A CA 1
ATOM 902 C C . ALA A 1 117 ? -6.568 5.158 29.390 1.00 85.50 117 ALA A C 1
ATOM 904 O O . ALA A 1 117 ? -7.088 4.329 28.639 1.00 85.50 117 ALA A O 1
ATOM 905 N N . SER A 1 118 ? -7.281 6.167 29.905 1.00 88.56 118 SER A N 1
ATOM 906 C CA . SER A 1 118 ? -8.705 6.372 29.599 1.00 88.56 118 SER A CA 1
ATOM 907 C C . SER A 1 118 ? -8.951 6.731 28.127 1.00 88.56 118 SER A C 1
ATOM 909 O O . SER A 1 118 ? -9.866 6.193 27.499 1.00 88.56 118 SER A O 1
ATOM 911 N N . VAL A 1 119 ? -8.100 7.588 27.549 1.00 90.25 119 VAL A N 1
ATOM 912 C CA . VAL A 1 119 ? -8.164 7.982 26.135 1.00 90.25 119 VAL A CA 1
ATOM 913 C C . VAL A 1 119 ? -7.853 6.789 25.238 1.00 90.25 119 VAL A C 1
ATOM 915 O O . VAL A 1 119 ? -8.576 6.541 24.274 1.00 90.25 119 VAL A O 1
ATOM 918 N N . TRP A 1 120 ? -6.829 6.009 25.583 1.00 91.12 120 TRP A N 1
ATOM 919 C CA . TRP A 1 120 ? -6.467 4.803 24.848 1.00 91.12 120 TRP A CA 1
ATOM 920 C C . TRP A 1 120 ? -7.603 3.773 24.836 1.00 91.12 120 TRP A C 1
ATOM 922 O O . TRP A 1 120 ? -7.967 3.266 23.775 1.00 91.12 120 TRP A O 1
ATOM 932 N N . LYS A 1 121 ? -8.235 3.519 25.993 1.00 90.44 121 LYS A N 1
ATOM 933 C CA . LYS A 1 121 ? -9.396 2.615 26.099 1.00 90.44 121 LYS A CA 1
ATOM 934 C C . LYS A 1 121 ? -10.555 3.071 25.212 1.00 90.44 121 LYS A C 1
ATOM 936 O O . LYS A 1 121 ? -11.181 2.235 24.564 1.00 90.44 121 LYS A O 1
ATOM 941 N N . ARG A 1 122 ? -10.808 4.383 25.143 1.00 93.44 122 ARG A N 1
ATOM 942 C CA . ARG A 1 122 ? -11.827 4.960 24.255 1.00 93.44 122 ARG A CA 1
ATOM 943 C C . ARG A 1 122 ? -11.487 4.729 22.782 1.00 93.44 122 ARG A C 1
ATOM 945 O O . ARG A 1 122 ? -12.297 4.146 22.076 1.00 93.44 122 ARG A O 1
ATOM 952 N N . LYS A 1 123 ? -10.265 5.067 22.348 1.00 94.06 123 LYS A N 1
ATOM 953 C CA . LYS A 1 123 ? -9.800 4.812 20.969 1.00 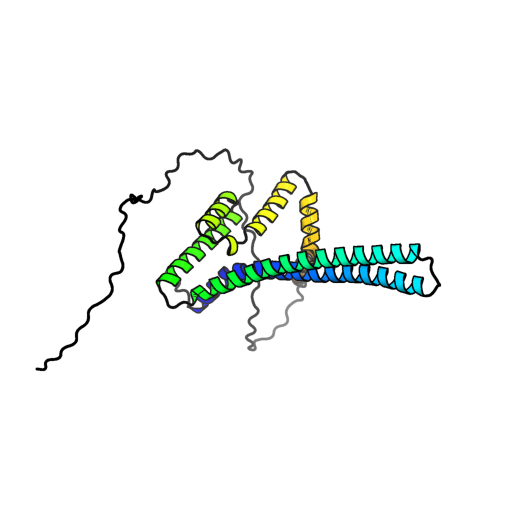94.06 123 LYS A CA 1
ATOM 954 C C . LYS A 1 123 ? -9.897 3.336 20.588 1.00 94.06 123 LYS A C 1
ATOM 956 O O . LYS A 1 123 ? -10.300 3.004 19.477 1.00 94.06 123 LYS A O 1
ATOM 961 N N . ARG A 1 124 ? -9.554 2.439 21.514 1.00 93.12 124 ARG A N 1
ATOM 962 C CA . ARG A 1 124 ? -9.674 0.994 21.312 1.00 93.12 124 ARG A CA 1
ATOM 963 C C . ARG A 1 124 ? -11.121 0.556 21.108 1.00 93.12 124 ARG A C 1
ATOM 965 O O . ARG A 1 124 ? -11.387 -0.241 20.212 1.00 93.12 124 ARG A O 1
ATOM 972 N N . MET A 1 125 ? -12.037 1.059 21.932 1.00 94.31 125 MET A N 1
ATOM 973 C CA . MET A 1 125 ? -13.464 0.769 21.809 1.00 94.31 125 MET A CA 1
ATOM 974 C C . MET A 1 125 ? -14.017 1.282 20.475 1.00 94.31 125 MET A C 1
ATOM 976 O O . MET A 1 125 ? -14.667 0.521 19.761 1.00 94.31 125 MET A O 1
ATOM 980 N N . ASP A 1 126 ? -13.687 2.518 20.097 1.00 96.44 126 ASP A N 1
ATOM 981 C CA . ASP A 1 126 ? -14.084 3.098 18.811 1.00 96.44 126 ASP A CA 1
ATOM 982 C C . ASP A 1 126 ? -13.542 2.257 17.646 1.00 96.44 126 ASP A C 1
ATOM 984 O O . ASP A 1 126 ? -14.284 1.924 16.725 1.00 96.44 126 ASP A O 1
ATOM 988 N N . ARG A 1 127 ? -12.279 1.809 17.717 1.00 95.44 127 ARG A N 1
ATOM 989 C CA . ARG A 1 127 ? -11.681 0.901 16.722 1.00 95.44 127 ARG A CA 1
ATOM 990 C C . ARG A 1 127 ? -12.465 -0.407 16.601 1.00 95.44 127 ARG A C 1
ATOM 992 O O . ARG A 1 127 ? -12.785 -0.821 15.488 1.00 95.44 127 ARG A O 1
ATOM 999 N N . MET A 1 128 ? -12.796 -1.049 17.723 1.00 94.25 128 MET A N 1
ATOM 1000 C CA . MET A 1 128 ? -13.597 -2.281 17.733 1.00 94.25 128 MET A CA 1
ATOM 1001 C C . MET A 1 128 ? -14.989 -2.062 17.131 1.00 94.25 128 MET A C 1
ATOM 1003 O O . MET A 1 128 ? -15.464 -2.903 16.366 1.00 94.25 128 MET A O 1
ATOM 1007 N N . MET A 1 129 ? -15.616 -0.923 17.429 1.00 96.81 129 MET A N 1
ATOM 1008 C CA . MET A 1 129 ? -16.920 -0.551 16.887 1.00 96.81 129 MET A CA 1
ATOM 1009 C C . MET A 1 129 ? -16.855 -0.310 15.377 1.00 96.81 12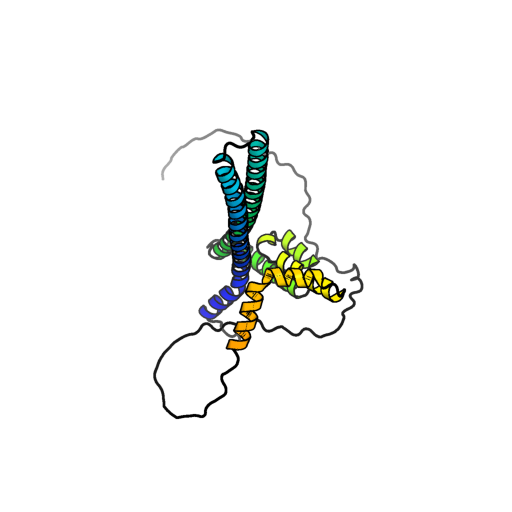9 MET A C 1
ATOM 1011 O O . MET A 1 129 ? -17.675 -0.860 14.646 1.00 96.81 129 MET A O 1
ATOM 1015 N N . VAL A 1 130 ? -15.854 0.429 14.888 1.00 97.75 130 VAL A N 1
ATOM 1016 C CA . VAL A 1 130 ? -15.631 0.635 13.448 1.00 97.75 130 VAL A CA 1
ATOM 1017 C C . VAL A 1 130 ? -15.458 -0.701 12.733 1.00 97.75 130 VAL A C 1
ATOM 1019 O O . VAL A 1 130 ? -16.123 -0.954 11.732 1.00 97.75 130 VAL A O 1
ATOM 1022 N N . GLU A 1 131 ? -14.608 -1.595 13.242 1.00 94.56 131 GLU A N 1
ATOM 1023 C CA . GLU A 1 131 ? -14.422 -2.902 12.612 1.00 94.56 131 GLU A CA 1
ATOM 1024 C C . GLU A 1 131 ? -15.693 -3.763 12.640 1.00 94.56 131 GLU A C 1
ATOM 1026 O O . GLU A 1 131 ? -15.924 -4.548 11.720 1.00 94.56 131 GLU A O 1
ATOM 1031 N N . HIS A 1 132 ? -16.507 -3.664 13.692 1.00 95.62 132 HIS A N 1
ATOM 1032 C CA . HIS A 1 132 ? -17.796 -4.347 13.753 1.00 95.62 132 HIS A CA 1
ATOM 1033 C C . HIS A 1 132 ? -18.765 -3.797 12.699 1.00 95.62 132 HIS A C 1
ATOM 1035 O O . HIS A 1 132 ? -19.301 -4.571 11.911 1.00 95.62 132 HIS A O 1
ATOM 1041 N N . LEU A 1 133 ? -18.905 -2.472 12.612 1.00 97.94 133 LEU A N 1
ATOM 1042 C CA . LEU A 1 133 ? -19.732 -1.802 11.608 1.00 97.94 133 LEU A CA 1
ATOM 1043 C C . LEU A 1 133 ? -19.332 -2.202 10.182 1.00 97.94 133 LEU A C 1
ATOM 1045 O O . LEU A 1 133 ? -20.205 -2.515 9.378 1.00 97.94 133 LEU A O 1
ATOM 1049 N N . LEU A 1 134 ? -18.029 -2.269 9.884 1.00 96.81 134 LEU A N 1
ATOM 1050 C CA . LEU A 1 134 ? -17.526 -2.717 8.580 1.00 96.81 134 LEU A CA 1
ATOM 1051 C C . LEU A 1 134 ? -17.919 -4.167 8.264 1.00 96.81 134 LEU A C 1
ATOM 1053 O O . LEU A 1 134 ? -18.318 -4.454 7.140 1.00 96.81 134 LEU A O 1
ATOM 1057 N N . ARG A 1 135 ? -17.844 -5.080 9.243 1.00 94.81 135 ARG A N 1
ATOM 1058 C CA . ARG A 1 135 ? -18.261 -6.487 9.067 1.00 94.81 135 ARG A CA 1
ATOM 1059 C C . ARG A 1 135 ? -19.771 -6.641 8.890 1.00 94.81 135 ARG A C 1
ATOM 1061 O O . ARG A 1 135 ? -20.202 -7.603 8.270 1.00 94.81 135 ARG A O 1
ATOM 1068 N N . CYS A 1 136 ? -20.552 -5.715 9.434 1.00 96.25 136 CYS A N 1
ATOM 1069 C CA . CYS A 1 136 ? -22.005 -5.679 9.287 1.00 96.25 136 CYS A CA 1
ATOM 1070 C C . CYS A 1 136 ? -22.476 -4.918 8.036 1.00 96.25 136 CYS A C 1
ATOM 1072 O O . CYS A 1 136 ? -23.678 -4.777 7.845 1.00 96.25 136 CYS A O 1
ATOM 1074 N N . GLY A 1 137 ? -21.564 -4.400 7.207 1.00 96.06 137 GLY A N 1
ATOM 1075 C CA . GLY A 1 137 ? -21.910 -3.651 5.996 1.00 96.06 137 GLY A CA 1
ATOM 1076 C C . GLY A 1 137 ? -22.271 -2.175 6.226 1.00 96.06 137 GLY A C 1
ATOM 1077 O O . GLY A 1 137 ? -22.646 -1.471 5.292 1.00 96.06 137 GLY A O 1
ATOM 1078 N N . TYR A 1 138 ? -22.112 -1.646 7.443 1.00 97.69 138 TYR A N 1
ATOM 1079 C CA . TYR A 1 138 ? -22.377 -0.238 7.769 1.00 97.69 138 TYR A CA 1
ATOM 1080 C C . TYR A 1 138 ? -21.177 0.670 7.441 1.00 97.69 138 TYR A C 1
ATOM 1082 O O . TYR A 1 138 ? -20.658 1.385 8.303 1.00 97.69 138 TYR A O 1
ATOM 1090 N N . TYR A 1 139 ? -20.720 0.654 6.185 1.00 96.62 139 TYR A N 1
ATOM 1091 C CA . TYR A 1 139 ? -19.483 1.324 5.753 1.00 96.62 139 TYR A CA 1
ATOM 1092 C C . TYR A 1 139 ? -19.485 2.837 6.005 1.00 96.62 139 TYR A C 1
ATOM 1094 O O . TYR A 1 139 ? -18.524 3.374 6.549 1.00 96.62 139 TYR A O 1
ATOM 1102 N N . ASN A 1 140 ? -20.577 3.531 5.669 1.00 97.19 140 ASN A N 1
ATOM 1103 C CA . ASN A 1 140 ? -20.671 4.986 5.834 1.00 97.19 140 ASN A CA 1
ATOM 1104 C C . ASN A 1 140 ? -20.568 5.400 7.308 1.00 97.19 140 ASN A C 1
ATOM 1106 O O . ASN A 1 140 ? -19.850 6.340 7.647 1.00 97.19 140 ASN A O 1
ATOM 1110 N N . THR A 1 141 ? -21.264 4.681 8.191 1.00 98.06 141 THR A N 1
ATOM 1111 C CA . THR A 1 141 ? -21.219 4.911 9.640 1.00 98.06 141 THR A CA 1
ATOM 1112 C C . THR A 1 141 ? -19.830 4.613 10.194 1.00 98.06 141 THR A C 1
ATOM 1114 O O . THR A 1 141 ? -19.298 5.407 10.966 1.00 98.06 141 THR A O 1
ATOM 1117 N N . ALA A 1 142 ? -19.206 3.519 9.749 1.00 98.19 142 ALA A N 1
ATOM 1118 C CA . ALA A 1 142 ? -17.849 3.153 10.134 1.00 98.19 142 ALA A CA 1
ATOM 1119 C C . ALA A 1 142 ? -16.823 4.239 9.759 1.00 98.19 142 ALA A C 1
ATOM 1121 O O . ALA A 1 142 ? -16.010 4.632 10.595 1.00 98.19 142 ALA A O 1
ATOM 1122 N N . VAL A 1 143 ? -16.893 4.764 8.530 1.00 98.00 143 VAL A N 1
ATOM 1123 C CA . VAL A 1 143 ? -16.023 5.852 8.049 1.00 98.00 143 VAL A CA 1
ATOM 1124 C C . VAL A 1 143 ? -16.241 7.131 8.859 1.00 98.00 143 VAL A C 1
ATOM 1126 O O . VAL A 1 143 ? -15.274 7.771 9.271 1.00 98.00 143 VAL A O 1
ATOM 1129 N N . LYS A 1 144 ? -17.501 7.500 9.134 1.00 98.25 144 LYS A N 1
ATOM 1130 C CA . LYS A 1 144 ? -17.827 8.683 9.947 1.00 98.25 144 LYS A CA 1
ATOM 1131 C C . LYS A 1 144 ? -17.269 8.572 11.366 1.00 98.25 144 LYS A C 1
ATOM 1133 O O . LYS A 1 144 ? -16.625 9.513 11.822 1.00 98.25 144 LYS A O 1
ATOM 1138 N N . LEU A 1 145 ? -17.462 7.430 12.031 1.00 98.25 145 LEU A N 1
ATOM 1139 C CA . LEU A 1 145 ? -16.933 7.190 13.375 1.00 98.25 145 LEU A CA 1
ATOM 1140 C C . LEU A 1 145 ? -15.400 7.249 13.390 1.00 98.25 145 LEU A C 1
ATOM 1142 O O . LEU A 1 145 ? -14.821 7.916 14.241 1.00 98.25 145 LEU A O 1
ATOM 1146 N N . ALA A 1 146 ? -14.735 6.620 12.417 1.00 97.94 146 ALA A N 1
ATOM 1147 C CA . ALA A 1 146 ? -13.277 6.639 12.340 1.00 97.94 146 ALA A CA 1
ATOM 1148 C C . ALA A 1 146 ? -12.709 8.062 12.204 1.00 97.94 146 ALA A C 1
ATOM 1150 O O . ALA A 1 146 ? -11.730 8.391 12.875 1.00 97.94 146 ALA A O 1
ATOM 1151 N N . ARG A 1 147 ? -13.352 8.908 11.388 1.00 97.81 147 ARG A N 1
ATOM 1152 C CA . ARG A 1 147 ? -12.995 10.326 11.218 1.00 97.81 147 ARG A CA 1
ATOM 1153 C C . ARG A 1 147 ? -13.225 11.137 12.483 1.00 97.81 147 ARG A C 1
ATOM 1155 O O . ARG A 1 147 ? -12.327 11.842 12.927 1.00 97.81 147 ARG A O 1
ATOM 1162 N N . GLN A 1 148 ? -14.409 11.019 13.080 1.00 97.31 148 GLN A N 1
ATOM 1163 C CA . GLN A 1 148 ? -14.775 11.769 14.286 1.00 97.31 148 GLN A CA 1
ATOM 1164 C C . GLN A 1 148 ? -13.882 11.419 15.480 1.00 97.31 148 GLN A C 1
ATOM 1166 O O . GLN A 1 148 ? -13.495 12.305 16.238 1.00 97.31 148 GLN A O 1
ATOM 1171 N N . SER A 1 149 ? -13.513 10.145 15.616 1.00 96.06 149 SER A N 1
ATOM 1172 C CA . SER A 1 149 ? -12.608 9.677 16.667 1.00 96.06 149 SER A CA 1
ATOM 1173 C C . SER A 1 149 ? -11.122 9.862 16.326 1.00 96.06 149 SER A C 1
ATOM 1175 O O . SER A 1 149 ? -10.272 9.605 17.180 1.00 96.06 149 SER A O 1
ATOM 1177 N N . GLY A 1 150 ? -10.777 10.295 15.105 1.00 96.19 150 GLY A N 1
ATOM 1178 C CA . GLY A 1 150 ? -9.389 10.467 14.661 1.00 96.19 150 GLY A CA 1
ATOM 1179 C C . GLY A 1 150 ? -8.589 9.158 14.656 1.00 96.19 150 GLY A C 1
ATOM 1180 O O . GLY A 1 150 ? -7.424 9.138 15.054 1.00 96.19 150 GLY A O 1
ATOM 1181 N N . ILE A 1 151 ? -9.227 8.048 14.272 1.00 96.50 151 ILE A N 1
ATOM 1182 C CA . ILE A 1 151 ? -8.650 6.693 14.306 1.00 96.50 151 ILE A CA 1
ATOM 1183 C C . ILE A 1 151 ? -8.593 6.020 12.929 1.00 96.50 151 ILE A C 1
ATOM 1185 O O . ILE A 1 151 ? -8.435 4.802 12.869 1.00 96.50 151 ILE A O 1
ATOM 1189 N N . GLU A 1 152 ? -8.711 6.772 11.830 1.00 95.69 152 GLU A N 1
ATOM 1190 C CA . GLU A 1 152 ? -8.663 6.242 10.452 1.00 95.69 152 GLU A CA 1
ATOM 1191 C C . GLU A 1 152 ? -7.426 5.358 10.214 1.00 95.69 152 GLU A C 1
ATOM 1193 O O . GLU A 1 152 ? -7.529 4.263 9.665 1.00 95.69 152 GLU A O 1
ATOM 1198 N N . ASP A 1 153 ? -6.276 5.762 10.752 1.00 95.31 153 ASP A N 1
ATOM 1199 C CA . ASP A 1 153 ? -5.031 4.996 10.674 1.00 95.31 153 ASP A CA 1
ATOM 1200 C C . ASP A 1 153 ? -5.029 3.702 11.495 1.00 95.31 153 ASP A C 1
ATOM 1202 O O . ASP A 1 153 ? -4.200 2.823 11.271 1.00 95.31 153 ASP A O 1
ATOM 1206 N N . LEU A 1 154 ? -5.929 3.550 12.462 1.00 95.06 154 LEU A N 1
ATOM 1207 C CA . LEU A 1 154 ? -5.984 2.385 13.348 1.00 95.06 154 LEU A CA 1
ATOM 1208 C C . LEU A 1 154 ? -6.954 1.310 12.847 1.00 95.06 154 LEU A C 1
ATOM 1210 O O . LEU A 1 154 ? -6.935 0.189 13.354 1.00 95.06 154 LEU A O 1
ATOM 1214 N N . VAL A 1 155 ? -7.773 1.624 11.843 1.00 95.00 155 VAL A N 1
ATOM 1215 C CA . VAL A 1 155 ? -8.813 0.743 11.295 1.00 95.00 155 VAL A CA 1
ATOM 1216 C C . VAL A 1 155 ? -8.476 0.317 9.865 1.00 95.00 155 VAL A C 1
ATOM 1218 O O . VAL A 1 155 ? -7.674 0.936 9.176 1.00 95.00 155 VAL A O 1
ATOM 1221 N N . ASN A 1 156 ? -9.054 -0.791 9.402 1.00 93.19 156 ASN A N 1
ATOM 1222 C CA . ASN A 1 156 ? -8.733 -1.382 8.095 1.00 93.19 156 ASN A CA 1
ATOM 1223 C C . ASN A 1 156 ? -9.796 -1.064 7.025 1.00 93.19 156 ASN A C 1
ATOM 1225 O O . ASN A 1 156 ? -10.133 -1.946 6.239 1.00 93.19 156 ASN A O 1
ATOM 1229 N N . ILE A 1 157 ? -10.337 0.163 7.016 1.00 94.75 157 ILE A N 1
ATOM 1230 C CA . ILE A 1 157 ? -11.477 0.578 6.170 1.00 94.75 157 ILE A CA 1
ATOM 1231 C C . ILE A 1 157 ? -11.273 0.190 4.701 1.00 94.75 157 ILE A C 1
ATOM 1233 O O . ILE A 1 157 ? -12.101 -0.528 4.146 1.00 94.75 157 ILE A O 1
ATOM 1237 N N . GLU A 1 158 ? -10.142 0.574 4.106 1.00 92.94 158 GLU A N 1
ATOM 1238 C CA . GLU A 1 158 ? -9.834 0.322 2.689 1.00 92.94 158 GLU A CA 1
ATOM 1239 C C . GLU A 1 158 ? -9.927 -1.159 2.299 1.00 92.94 158 GLU A C 1
ATOM 1241 O O . GLU A 1 158 ? -10.389 -1.506 1.214 1.00 92.94 158 GLU A O 1
ATOM 1246 N N . MET A 1 159 ? -9.540 -2.063 3.205 1.00 92.19 159 MET A N 1
ATOM 1247 C CA . MET A 1 159 ? -9.599 -3.505 2.955 1.00 92.19 159 MET A CA 1
ATOM 1248 C C . MET A 1 159 ? -11.046 -3.995 2.840 1.00 92.19 159 MET A C 1
ATOM 1250 O O . MET A 1 159 ? -11.350 -4.850 2.010 1.00 92.19 159 MET A O 1
ATOM 1254 N N . PHE A 1 160 ? -11.931 -3.453 3.679 1.00 94.75 160 PHE A N 1
ATOM 1255 C CA . PHE A 1 160 ? -13.355 -3.770 3.655 1.00 94.75 160 PHE A CA 1
ATOM 1256 C C . PHE A 1 160 ? -14.051 -3.138 2.451 1.00 94.75 160 PHE A C 1
ATOM 1258 O O . PHE A 1 160 ? -14.895 -3.792 1.851 1.00 94.75 160 PHE A O 1
ATOM 1265 N N . LEU A 1 161 ? -13.673 -1.918 2.061 1.00 95.38 161 LEU A N 1
ATOM 1266 C CA . LEU A 1 161 ? -14.198 -1.277 0.851 1.00 95.38 161 LEU A CA 1
ATOM 1267 C C . LEU A 1 161 ? -13.765 -2.017 -0.421 1.00 95.38 161 LEU A C 1
ATOM 1269 O O . LEU A 1 161 ? -14.590 -2.240 -1.297 1.00 95.38 161 LEU A O 1
ATOM 1273 N N . THR A 1 162 ? -12.520 -2.496 -0.480 1.00 94.25 162 THR A N 1
ATOM 1274 C CA . THR A 1 162 ? -12.053 -3.345 -1.591 1.00 94.25 162 THR A CA 1
ATOM 1275 C C . THR A 1 162 ? -12.861 -4.646 -1.675 1.00 94.25 162 THR A C 1
ATOM 1277 O O . THR A 1 162 ? -13.199 -5.103 -2.762 1.00 94.25 162 THR A O 1
ATOM 1280 N N . ALA A 1 163 ? -13.163 -5.278 -0.534 1.00 94.06 163 ALA A N 1
ATOM 1281 C CA . ALA A 1 163 ? -13.982 -6.491 -0.511 1.00 94.06 163 ALA A CA 1
ATOM 1282 C C . ALA A 1 163 ? -15.417 -6.206 -0.975 1.00 94.06 163 ALA A C 1
ATOM 1284 O O . ALA A 1 163 ? -15.926 -6.915 -1.839 1.00 94.06 163 ALA A O 1
ATOM 1285 N N . LYS A 1 164 ? -16.007 -5.118 -0.468 1.00 95.00 164 LYS A N 1
ATOM 1286 C CA . LYS A 1 164 ? -17.328 -4.630 -0.860 1.00 95.00 164 LYS A CA 1
ATOM 1287 C C . LYS A 1 164 ? -17.426 -4.402 -2.371 1.00 95.00 164 LYS A C 1
ATOM 1289 O O . LYS A 1 164 ? -18.363 -4.871 -2.997 1.00 95.00 164 LYS A O 1
ATOM 1294 N N . GLU A 1 165 ? -16.448 -3.727 -2.971 1.00 95.62 165 GLU A N 1
ATOM 1295 C CA . GLU A 1 165 ? -16.433 -3.458 -4.414 1.00 95.62 165 GLU A CA 1
ATOM 1296 C C . GLU A 1 165 ? -16.426 -4.754 -5.242 1.00 95.62 165 GLU A C 1
ATOM 1298 O O . GLU A 1 165 ? -17.125 -4.867 -6.253 1.00 95.62 165 GLU A O 1
ATOM 1303 N N . VAL A 1 166 ? -15.655 -5.757 -4.805 1.00 96.00 166 VAL A N 1
ATOM 1304 C CA . VAL A 1 166 ? -15.636 -7.079 -5.445 1.00 96.00 166 VAL A CA 1
ATOM 1305 C C . VAL A 1 166 ? -16.993 -7.771 -5.305 1.00 96.00 166 VAL A C 1
ATOM 1307 O O . VAL A 1 166 ? -17.466 -8.348 -6.282 1.00 96.00 166 VAL A O 1
ATOM 1310 N N . GLU A 1 167 ? -17.618 -7.710 -4.129 1.00 94.50 167 GLU A N 1
ATOM 1311 C CA . GLU A 1 167 ? -18.949 -8.275 -3.870 1.00 94.50 167 GLU A CA 1
ATOM 1312 C C . GLU A 1 167 ? -20.020 -7.614 -4.753 1.00 94.50 167 GLU A C 1
ATOM 1314 O O . GLU A 1 167 ? -20.684 -8.308 -5.522 1.00 94.50 167 GLU A O 1
ATOM 1319 N N . GLU A 1 168 ? -20.105 -6.282 -4.754 1.00 95.12 168 GLU A N 1
ATOM 1320 C CA . GLU A 1 168 ? -21.064 -5.520 -5.566 1.00 95.12 168 GLU A CA 1
ATOM 1321 C C . GLU A 1 168 ? -20.860 -5.746 -7.075 1.00 95.12 168 GLU A C 1
ATOM 1323 O O . GLU A 1 168 ? -21.823 -5.823 -7.840 1.00 95.12 168 GLU A O 1
ATOM 1328 N N . SER A 1 169 ? -19.610 -5.886 -7.535 1.00 95.75 169 SER A N 1
ATOM 1329 C CA . SER A 1 169 ? -19.326 -6.213 -8.943 1.00 95.75 169 SER A CA 1
ATOM 1330 C C . SER A 1 169 ? -19.866 -7.597 -9.314 1.00 95.75 169 SER A C 1
ATOM 1332 O O . SER A 1 169 ? -20.460 -7.778 -10.378 1.00 95.75 169 SER A O 1
ATOM 1334 N N . LEU A 1 170 ? -19.713 -8.582 -8.425 1.00 95.56 170 LEU A N 1
ATOM 1335 C CA . LEU A 1 170 ? -20.239 -9.928 -8.647 1.00 95.56 170 LEU A CA 1
ATOM 1336 C C . LEU A 1 170 ? -21.771 -9.958 -8.648 1.00 95.56 170 LEU A C 1
ATOM 1338 O O . LEU A 1 170 ? -22.352 -10.678 -9.462 1.00 95.56 170 LEU A O 1
ATOM 1342 N N . GLU A 1 171 ? -22.425 -9.155 -7.808 1.00 96.19 171 GLU A N 1
ATOM 1343 C CA . GLU A 1 171 ? -23.885 -8.983 -7.823 1.00 96.19 171 GLU A CA 1
ATOM 1344 C C . GLU A 1 171 ? -24.380 -8.426 -9.165 1.00 96.19 171 GLU A C 1
ATOM 1346 O O . GLU A 1 171 ? -25.373 -8.911 -9.713 1.00 96.19 171 GLU A O 1
ATOM 1351 N N . ARG A 1 172 ? -23.629 -7.489 -9.759 1.00 97.31 172 ARG A N 1
ATOM 1352 C CA . ARG A 1 172 ? -23.875 -6.968 -11.117 1.00 97.31 172 ARG A CA 1
ATOM 1353 C C . ARG A 1 172 ? -23.459 -7.921 -12.242 1.00 97.31 172 ARG A C 1
ATOM 1355 O O . ARG A 1 172 ? -23.631 -7.593 -13.411 1.00 97.31 172 ARG A O 1
ATOM 1362 N N . ARG A 1 173 ? -22.948 -9.116 -11.916 1.00 95.44 173 ARG A N 1
ATOM 1363 C CA . ARG A 1 173 ? -22.404 -10.112 -12.863 1.00 95.44 173 ARG A CA 1
ATOM 1364 C C . ARG A 1 173 ? -21.172 -9.620 -13.634 1.00 95.44 173 ARG A C 1
ATOM 1366 O O . ARG A 1 173 ? -20.830 -10.163 -14.683 1.00 95.44 173 ARG A O 1
ATOM 1373 N N . GLU A 1 174 ? -20.462 -8.639 -13.088 1.00 95.06 174 GLU A N 1
ATOM 1374 C CA . GLU A 1 174 ? -19.221 -8.094 -13.628 1.00 95.06 174 GLU A CA 1
ATOM 1375 C C . GLU A 1 174 ? -18.024 -8.837 -13.020 1.00 95.06 174 GLU A C 1
ATOM 1377 O O . GLU A 1 174 ? -17.679 -8.682 -11.848 1.00 95.06 174 GLU A O 1
ATOM 1382 N N . THR A 1 175 ? -17.347 -9.666 -13.815 1.00 94.75 175 THR A N 1
ATOM 1383 C CA . THR A 1 175 ? -16.254 -10.508 -13.298 1.00 94.75 175 THR A CA 1
ATOM 1384 C C . THR A 1 175 ? -14.882 -9.839 -13.336 1.00 94.75 175 THR A C 1
ATOM 1386 O O . THR A 1 175 ? -13.943 -10.359 -12.734 1.00 94.75 175 THR A O 1
ATOM 1389 N N . ALA A 1 176 ? -14.730 -8.708 -14.030 1.00 95.81 176 ALA A N 1
ATOM 1390 C CA . ALA A 1 176 ? -13.434 -8.058 -14.243 1.00 95.81 176 ALA A CA 1
ATOM 1391 C C . ALA A 1 176 ? -12.735 -7.691 -12.920 1.00 95.81 176 ALA A C 1
ATOM 1393 O O . ALA A 1 176 ? -11.595 -8.102 -12.694 1.00 95.81 176 ALA A O 1
ATOM 1394 N N . THR A 1 177 ? -13.446 -7.020 -12.008 1.00 93.81 177 THR A N 1
ATOM 1395 C CA . THR A 1 177 ? -12.946 -6.619 -10.681 1.00 93.81 177 THR A CA 1
ATOM 1396 C C . THR A 1 177 ? -12.516 -7.827 -9.847 1.00 93.81 177 THR A C 1
ATOM 1398 O O . THR A 1 177 ? -11.424 -7.858 -9.276 1.00 93.81 177 THR A O 1
ATOM 1401 N N . CYS A 1 178 ? -13.337 -8.882 -9.834 1.00 93.44 178 CYS A N 1
ATOM 1402 C CA . CYS A 1 178 ? -13.034 -10.116 -9.111 1.00 93.44 178 CYS A CA 1
ATOM 1403 C C . CYS A 1 178 ? -11.789 -10.826 -9.674 1.00 93.44 178 CYS A C 1
ATOM 1405 O O . CYS A 1 178 ? -10.938 -11.304 -8.916 1.00 93.44 178 CYS A O 1
ATOM 1407 N N . LEU A 1 179 ? -11.647 -10.877 -11.003 1.00 94.50 179 LEU A N 1
ATOM 1408 C CA . LEU A 1 179 ? -10.491 -11.482 -11.666 1.00 94.50 179 LEU A CA 1
ATOM 1409 C C . LEU A 1 179 ? -9.201 -10.697 -11.396 1.00 94.50 179 LEU A C 1
ATOM 1411 O O . LEU A 1 179 ? -8.174 -11.316 -11.100 1.00 94.50 179 LEU A O 1
ATOM 1415 N N . ALA A 1 180 ? -9.257 -9.364 -11.429 1.00 94.50 180 ALA A N 1
ATOM 1416 C CA . ALA A 1 180 ? -8.137 -8.499 -11.063 1.00 94.50 180 ALA A CA 1
ATOM 1417 C C . ALA A 1 180 ? -7.708 -8.740 -9.605 1.00 94.50 180 ALA A C 1
ATOM 1419 O O . ALA A 1 180 ? -6.543 -9.043 -9.332 1.00 94.50 180 ALA A O 1
ATOM 1420 N N . TRP A 1 181 ? -8.666 -8.763 -8.672 1.00 93.81 181 TRP A N 1
ATOM 1421 C CA . TRP A 1 181 ? -8.394 -9.082 -7.270 1.00 93.81 181 TRP A CA 1
ATOM 1422 C C . TRP A 1 181 ? -7.771 -10.477 -7.097 1.00 93.81 181 TRP A C 1
ATOM 1424 O O . TRP A 1 181 ? -6.818 -10.662 -6.328 1.00 93.81 181 TRP A O 1
ATOM 1434 N N . CYS A 1 182 ? -8.265 -11.477 -7.834 1.00 92.94 182 CYS A N 1
ATOM 1435 C CA . CYS A 1 182 ? -7.711 -12.830 -7.822 1.00 92.94 182 CYS A CA 1
ATOM 1436 C C . CYS A 1 182 ? -6.266 -12.870 -8.330 1.00 92.94 182 CYS A C 1
ATOM 1438 O O . CYS A 1 182 ? -5.434 -13.586 -7.761 1.00 92.94 182 CYS A O 1
ATOM 1440 N N . HIS A 1 183 ? -5.953 -12.112 -9.381 1.00 91.56 183 HIS A N 1
ATOM 1441 C CA . HIS A 1 183 ? -4.598 -11.994 -9.906 1.00 91.56 183 HIS A CA 1
ATOM 1442 C C . HIS A 1 183 ? -3.653 -11.401 -8.850 1.00 91.56 183 HIS A C 1
ATOM 1444 O O . HIS A 1 183 ? -2.612 -11.994 -8.539 1.00 91.56 183 HIS A O 1
ATOM 1450 N N . ASP A 1 184 ? -4.071 -10.317 -8.204 1.00 89.31 184 ASP A N 1
ATOM 1451 C CA . ASP A 1 184 ? -3.278 -9.600 -7.203 1.00 89.31 184 ASP A CA 1
ATOM 1452 C C . ASP A 1 184 ? -3.039 -10.397 -5.918 1.00 89.31 184 ASP A C 1
ATOM 1454 O O . ASP A 1 184 ? -2.074 -10.156 -5.185 1.00 89.31 184 ASP A O 1
ATOM 1458 N N . ASN A 1 185 ? -3.904 -11.374 -5.641 1.00 89.44 185 ASN A N 1
ATOM 1459 C CA . ASN A 1 185 ? -3.830 -12.239 -4.466 1.00 89.44 185 ASN A CA 1
ATOM 1460 C C . ASN A 1 185 ? -3.443 -13.690 -4.806 1.00 89.44 185 ASN A C 1
ATOM 1462 O O . ASN A 1 185 ? -3.444 -14.563 -3.931 1.00 89.44 185 ASN A O 1
ATOM 1466 N N . LYS A 1 186 ? -3.027 -13.967 -6.049 1.00 90.06 186 LYS A N 1
ATOM 1467 C CA . LYS A 1 186 ? -2.758 -15.318 -6.577 1.00 90.06 186 LYS A CA 1
ATOM 1468 C C . LYS A 1 186 ? -1.796 -16.148 -5.722 1.00 90.06 186 LYS A C 1
ATOM 1470 O O . LYS A 1 186 ? -1.964 -17.361 -5.586 1.00 90.06 186 LYS A O 1
ATOM 1475 N N . SER A 1 187 ? -0.760 -15.536 -5.149 1.00 85.31 187 SER A N 1
ATOM 1476 C CA . SER A 1 187 ? 0.202 -16.225 -4.272 1.00 85.31 187 SER A CA 1
ATOM 1477 C C . SER A 1 187 ? -0.437 -16.679 -2.952 1.00 85.31 187 SER A C 1
ATOM 1479 O O . SER A 1 187 ? -0.220 -17.818 -2.533 1.00 85.31 187 SER A O 1
ATOM 1481 N N . ARG A 1 188 ? -1.271 -15.834 -2.332 1.00 85.00 188 ARG A N 1
ATOM 1482 C CA . ARG A 1 188 ? -2.031 -16.158 -1.113 1.00 85.00 188 ARG A CA 1
ATOM 1483 C C . ARG A 1 188 ? -3.080 -17.229 -1.393 1.00 85.00 188 ARG A C 1
ATOM 1485 O O . ARG A 1 188 ? -3.126 -18.230 -0.684 1.00 85.00 188 ARG A O 1
ATOM 1492 N N . LEU A 1 189 ? -3.847 -17.070 -2.473 1.00 87.38 189 LEU A N 1
ATOM 1493 C CA . LEU A 1 189 ? -4.893 -18.016 -2.869 1.00 87.38 189 LEU A CA 1
ATOM 1494 C C . LEU A 1 189 ? -4.334 -19.422 -3.125 1.00 87.38 189 LEU A C 1
ATOM 1496 O O . LEU A 1 189 ? -4.930 -20.412 -2.701 1.00 87.38 189 LEU A O 1
ATOM 1500 N N . ARG A 1 190 ? -3.154 -19.533 -3.753 1.00 88.38 190 ARG A N 1
ATOM 1501 C CA . ARG A 1 190 ? -2.476 -20.828 -3.944 1.00 88.38 190 ARG A CA 1
ATOM 1502 C C . ARG A 1 190 ? -2.083 -21.485 -2.621 1.00 88.38 190 ARG A C 1
ATOM 1504 O O . ARG A 1 190 ? -2.367 -22.666 -2.445 1.00 88.38 190 ARG A O 1
ATOM 1511 N N . LYS A 1 191 ? -1.515 -20.722 -1.680 1.00 86.00 191 LYS A N 1
ATOM 1512 C CA . LYS A 1 191 ? -1.169 -21.217 -0.333 1.00 86.00 191 LYS A CA 1
ATOM 1513 C C . LYS A 1 191 ? -2.402 -21.670 0.457 1.00 86.00 191 LYS A C 1
ATOM 1515 O O . LYS A 1 191 ? -2.346 -22.661 1.174 1.00 86.00 191 LYS A O 1
ATOM 1520 N N . MET A 1 192 ? -3.529 -20.972 0.315 1.00 79.81 192 MET A N 1
ATOM 1521 C CA . MET A 1 192 ? -4.782 -21.363 0.970 1.00 79.81 192 MET A CA 1
ATOM 1522 C C . MET A 1 192 ? -5.343 -22.671 0.401 1.00 79.81 192 MET A C 1
ATOM 1524 O O . MET A 1 192 ? -5.780 -23.531 1.165 1.00 79.81 192 MET A O 1
ATOM 1528 N N . LYS A 1 193 ? -5.289 -22.857 -0.925 1.00 73.44 193 LYS A N 1
ATOM 1529 C CA . LYS A 1 193 ? -5.705 -24.110 -1.578 1.00 73.44 193 LYS A CA 1
ATOM 1530 C C . LYS A 1 193 ? -4.855 -25.304 -1.129 1.00 73.44 193 LYS A C 1
ATOM 1532 O O . LYS A 1 193 ? -5.407 -26.376 -0.897 1.00 73.44 193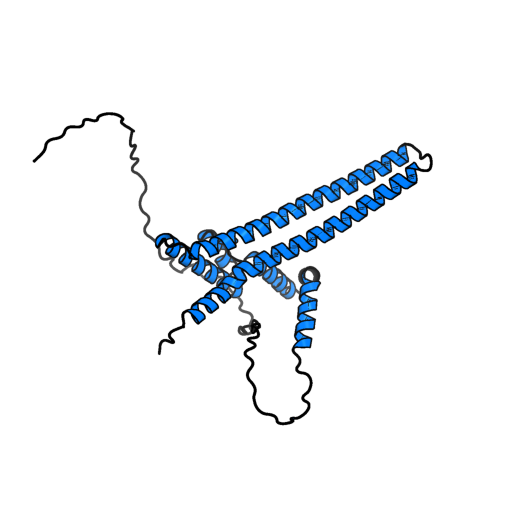 LYS A O 1
ATOM 1537 N N . THR A 1 194 ? -3.541 -25.135 -0.975 1.00 64.75 194 THR A N 1
ATOM 1538 C CA . THR A 1 194 ? -2.654 -26.211 -0.498 1.00 64.75 194 THR A CA 1
ATOM 1539 C C . THR A 1 194 ? -2.808 -26.485 0.999 1.00 64.75 194 THR A C 1
ATOM 1541 O O . THR A 1 194 ? -2.797 -27.646 1.395 1.00 64.75 194 THR A O 1
ATOM 1544 N N . CYS A 1 195 ? -3.057 -25.462 1.822 1.00 51.69 195 CYS A N 1
ATOM 1545 C CA . CYS A 1 195 ? -3.320 -25.635 3.256 1.00 51.69 195 CYS A CA 1
ATOM 1546 C C . CYS A 1 195 ? -4.605 -26.447 3.523 1.00 51.69 195 CYS A C 1
ATOM 1548 O O . CYS A 1 195 ? -4.616 -27.312 4.392 1.00 51.69 195 CYS A O 1
ATOM 1550 N N . LYS A 1 196 ? -5.664 -26.256 2.716 1.00 49.81 196 LYS A N 1
ATOM 1551 C CA . LYS A 1 196 ? -6.886 -27.085 2.791 1.00 49.81 196 LYS A CA 1
ATOM 1552 C C . LYS A 1 196 ? -6.639 -28.561 2.449 1.00 49.81 196 LYS A C 1
ATOM 1554 O O . LYS A 1 196 ? -7.308 -29.421 3.006 1.00 49.81 196 LYS A O 1
ATOM 1559 N N . LYS A 1 197 ? -5.688 -28.863 1.554 1.00 49.25 197 LYS A N 1
ATOM 1560 C CA . LYS A 1 197 ? -5.311 -30.249 1.222 1.00 49.25 197 LYS A CA 1
ATOM 1561 C C . LYS A 1 197 ? -4.500 -30.914 2.338 1.00 49.25 197 LYS A C 1
ATOM 1563 O O . LYS A 1 197 ? -4.712 -32.088 2.602 1.00 49.25 197 LYS A O 1
ATOM 1568 N N . ALA A 1 198 ? -3.631 -30.165 3.021 1.00 42.38 198 ALA A N 1
ATOM 1569 C CA . ALA A 1 198 ? -2.844 -30.665 4.154 1.00 42.38 198 ALA A CA 1
ATOM 1570 C C . ALA A 1 198 ? -3.681 -30.940 5.421 1.00 42.38 198 ALA A C 1
ATOM 1572 O O . ALA A 1 198 ? -3.210 -31.619 6.326 1.00 42.38 198 ALA A O 1
ATOM 1573 N N . LEU A 1 199 ? -4.912 -30.421 5.485 1.00 41.03 199 LEU A N 1
ATOM 1574 C CA . LEU A 1 199 ? -5.852 -30.663 6.581 1.00 41.03 199 LEU A CA 1
ATOM 1575 C C . LEU A 1 199 ? -6.807 -31.842 6.327 1.00 41.03 199 LEU A C 1
ATOM 1577 O O . LEU A 1 199 ? -7.692 -32.078 7.147 1.00 41.03 199 LEU A O 1
ATOM 1581 N N . GLN A 1 200 ? -6.669 -32.569 5.211 1.00 34.88 200 GLN A N 1
ATOM 1582 C CA . GLN A 1 200 ? -7.376 -33.839 5.055 1.00 34.88 200 GLN A CA 1
ATOM 1583 C C . GLN A 1 200 ? -6.658 -34.904 5.894 1.00 34.88 200 GLN A C 1
ATOM 1585 O O . GLN A 1 200 ? -5.475 -35.151 5.650 1.00 34.88 200 GLN A O 1
ATOM 1590 N N . PRO A 1 201 ? -7.320 -35.528 6.888 1.00 41.53 201 PRO A N 1
ATOM 1591 C CA . PRO A 1 201 ? -6.704 -36.597 7.652 1.00 41.53 201 PRO A CA 1
ATOM 1592 C C . PRO A 1 201 ? -6.403 -37.751 6.700 1.00 41.53 201 PRO A C 1
ATOM 1594 O O . PRO A 1 201 ? -7.303 -38.247 6.018 1.00 41.53 201 PRO A O 1
ATOM 1597 N N . SER A 1 202 ? -5.136 -38.166 6.664 1.00 40.50 202 SER A N 1
ATOM 1598 C CA . SER A 1 202 ? -4.738 -39.440 6.076 1.00 40.50 202 SER A CA 1
ATOM 1599 C C . SER A 1 202 ? -5.689 -40.530 6.573 1.00 40.50 202 SER A C 1
ATOM 1601 O O . SER A 1 202 ? -5.984 -40.620 7.769 1.0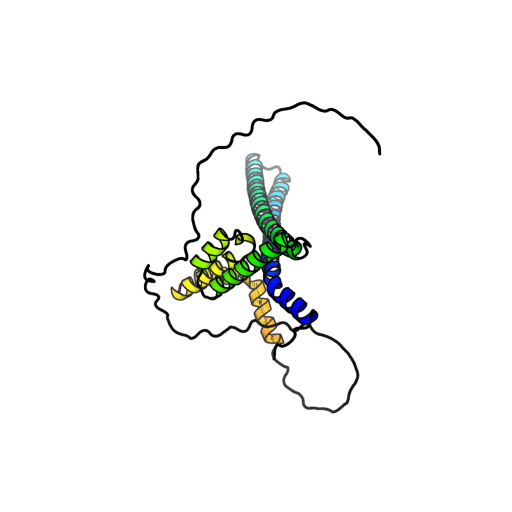0 40.50 202 SER A O 1
ATOM 1603 N N . ARG A 1 203 ? -6.224 -41.300 5.626 1.00 38.25 203 ARG A N 1
ATOM 1604 C CA . ARG A 1 203 ? -7.130 -42.431 5.842 1.00 38.25 203 ARG A CA 1
ATOM 1605 C C . ARG A 1 203 ? -6.570 -43.314 6.969 1.00 38.25 203 ARG A C 1
ATOM 1607 O O . ARG A 1 203 ? -5.401 -43.679 6.939 1.00 38.25 203 ARG A O 1
ATOM 1614 N N . ARG A 1 204 ? -7.409 -43.597 7.970 1.00 36.50 204 ARG A N 1
ATOM 1615 C CA . ARG A 1 204 ? -7.103 -44.419 9.153 1.00 36.50 204 ARG A CA 1
ATOM 1616 C C . ARG A 1 204 ? -6.537 -45.791 8.752 1.00 36.50 204 ARG A C 1
ATOM 1618 O O . ARG A 1 204 ? -7.226 -46.533 8.062 1.00 36.50 204 ARG A O 1
ATOM 1625 N N . GLU A 1 205 ? -5.366 -46.136 9.275 1.00 34.41 205 GLU A N 1
ATOM 1626 C CA . GLU A 1 205 ? -4.917 -47.521 9.494 1.00 34.41 205 GLU A CA 1
ATOM 1627 C C . GLU A 1 205 ? -5.218 -47.897 10.964 1.00 34.41 205 GLU A C 1
ATOM 1629 O O . GLU A 1 205 ? -5.150 -47.015 11.833 1.00 34.41 205 GLU A O 1
ATOM 1634 N N . PRO A 1 206 ? -5.617 -49.144 11.283 1.00 35.19 206 PRO A N 1
ATOM 1635 C CA . PRO A 1 206 ? -6.146 -49.479 12.598 1.00 35.19 206 PRO A CA 1
ATOM 1636 C C . PRO A 1 206 ? -5.068 -49.797 13.651 1.00 35.19 206 PRO A C 1
ATOM 1638 O O . PRO A 1 206 ? -4.110 -50.522 13.421 1.00 35.19 206 PRO A O 1
ATOM 1641 N N . ALA A 1 207 ? -5.323 -49.229 14.831 1.00 34.22 207 ALA A N 1
ATOM 1642 C CA . ALA A 1 207 ? -4.828 -49.474 16.188 1.00 34.22 207 ALA A CA 1
ATOM 1643 C C . ALA A 1 207 ? -3.825 -50.622 16.466 1.00 34.22 207 ALA A C 1
ATOM 1645 O O . ALA A 1 207 ? -4.170 -51.800 16.418 1.00 34.22 207 ALA A O 1
ATOM 1646 N N . GLY A 1 208 ? -2.664 -50.239 17.014 1.00 30.08 208 GLY A N 1
ATOM 1647 C CA . GLY A 1 208 ? -1.831 -51.051 17.909 1.00 30.08 208 GLY A CA 1
ATOM 1648 C C . GLY A 1 208 ? -1.590 -50.305 19.231 1.00 30.08 208 GLY A C 1
ATOM 1649 O O . GLY A 1 208 ? -1.281 -49.116 19.225 1.00 30.08 208 GLY A O 1
ATOM 1650 N N . ARG A 1 209 ? -1.808 -50.984 20.366 1.00 36.38 209 ARG A N 1
ATOM 1651 C CA . ARG A 1 209 ? -1.748 -50.455 21.745 1.00 36.38 209 ARG A CA 1
ATOM 1652 C C . ARG A 1 209 ? -0.314 -50.138 22.203 1.00 36.38 209 ARG A C 1
ATOM 1654 O O . ARG A 1 209 ? 0.585 -50.934 21.967 1.00 36.38 209 ARG A O 1
ATOM 1661 N N . GLY A 1 210 ? -0.153 -49.068 22.987 1.00 27.81 210 GLY A N 1
ATOM 1662 C CA . GLY A 1 210 ? 1.028 -48.788 23.820 1.00 27.81 210 GLY A CA 1
ATOM 1663 C C . GLY A 1 210 ? 0.839 -47.509 24.650 1.00 27.81 210 GLY A C 1
ATOM 1664 O O . GLY A 1 210 ? 0.413 -46.495 24.109 1.00 27.81 210 GLY A O 1
ATOM 1665 N N . ALA A 1 211 ? 1.069 -47.585 25.964 1.00 30.47 211 ALA A N 1
ATOM 1666 C CA . ALA A 1 211 ? 0.761 -46.558 26.972 1.00 30.47 211 ALA A CA 1
ATOM 1667 C C . ALA A 1 211 ? 1.981 -45.632 27.285 1.00 30.47 211 ALA A C 1
ATOM 1669 O O . ALA A 1 211 ? 2.955 -45.675 26.537 1.00 30.47 211 ALA A O 1
ATOM 1670 N N . PRO A 1 212 ? 1.936 -44.721 28.286 1.00 39.03 212 PRO A N 1
ATOM 1671 C CA . PRO A 1 212 ? 2.120 -43.282 28.097 1.00 39.03 212 PRO A CA 1
ATOM 1672 C C . PRO A 1 212 ? 3.508 -42.757 28.513 1.00 39.03 212 PRO A C 1
ATOM 1674 O O . PRO A 1 212 ? 4.113 -43.235 29.468 1.00 39.03 212 PRO A O 1
ATOM 1677 N N . GLY A 1 213 ? 3.980 -41.703 27.844 1.00 27.42 213 GLY A N 1
ATOM 1678 C CA . GLY A 1 213 ? 5.222 -41.007 28.188 1.00 27.42 213 GLY A CA 1
ATOM 1679 C C . GLY A 1 213 ? 5.130 -39.510 27.899 1.00 27.42 213 GLY A C 1
ATOM 1680 O O . GLY A 1 213 ? 4.680 -39.101 26.833 1.00 27.42 213 GLY A O 1
ATOM 1681 N N . HIS A 1 214 ? 5.516 -38.712 28.891 1.00 32.88 214 HIS A N 1
ATOM 1682 C CA . HIS A 1 214 ? 5.502 -37.251 28.925 1.00 32.88 214 HIS A CA 1
ATOM 1683 C C . HIS A 1 214 ? 6.132 -36.562 27.702 1.00 32.88 214 HIS A C 1
ATOM 1685 O O . HIS A 1 214 ? 7.216 -36.922 27.255 1.00 32.88 214 HIS A O 1
ATOM 1691 N N . GLY A 1 215 ? 5.499 -35.474 27.255 1.00 27.88 215 GLY A N 1
ATOM 1692 C CA . GLY A 1 215 ? 6.072 -34.534 26.293 1.00 27.88 215 GLY A CA 1
ATOM 1693 C C . GLY A 1 215 ? 5.144 -33.347 26.049 1.00 27.88 215 GLY A C 1
ATOM 1694 O O . GLY A 1 215 ? 4.288 -33.387 25.170 1.00 27.88 215 GLY A O 1
ATOM 1695 N N . HIS A 1 216 ? 5.294 -32.284 26.841 1.00 32.12 216 HIS A N 1
ATOM 1696 C CA . HIS A 1 216 ? 4.641 -30.997 26.596 1.00 32.12 216 HIS A CA 1
ATOM 1697 C C . HIS A 1 216 ? 5.203 -30.374 25.305 1.00 32.12 216 HIS A C 1
ATOM 1699 O O . HIS A 1 216 ? 6.241 -29.720 25.320 1.00 32.12 216 HIS A O 1
ATOM 1705 N N . ALA A 1 217 ? 4.500 -30.554 24.187 1.00 28.17 217 ALA A N 1
ATOM 1706 C CA . ALA A 1 217 ? 4.710 -29.804 22.951 1.00 28.17 217 ALA A CA 1
ATOM 1707 C C . ALA A 1 217 ? 3.426 -29.027 22.626 1.00 28.17 217 ALA A C 1
ATOM 1709 O O . ALA A 1 217 ? 2.506 -29.526 21.980 1.00 28.17 217 ALA A O 1
ATOM 1710 N N . GLY A 1 218 ? 3.340 -27.796 23.134 1.00 27.14 218 GLY A N 1
ATOM 1711 C CA . GLY A 1 218 ? 2.239 -26.877 22.853 1.00 27.14 218 GLY A CA 1
ATOM 1712 C C . GLY A 1 218 ? 2.344 -26.311 21.438 1.00 27.14 218 GLY A C 1
ATOM 1713 O O . GLY A 1 218 ? 3.022 -25.314 21.206 1.00 27.14 218 GLY A O 1
ATOM 1714 N N . LEU A 1 219 ? 1.670 -26.952 20.487 1.00 28.31 219 LEU A N 1
ATOM 1715 C CA . LEU A 1 219 ? 1.410 -26.420 19.148 1.00 28.31 219 LEU A CA 1
ATOM 1716 C C . LEU A 1 219 ? 0.512 -25.169 19.244 1.00 28.31 219 LEU A C 1
ATOM 1718 O O . LEU A 1 219 ? -0.496 -25.209 19.953 1.00 28.31 219 LEU A O 1
ATOM 1722 N N . PRO A 1 220 ? 0.775 -24.073 18.506 1.00 30.45 220 PRO A N 1
ATOM 1723 C CA . PRO A 1 220 ? -0.167 -22.967 18.450 1.00 30.45 220 PRO A CA 1
ATOM 1724 C C . PRO A 1 220 ? -1.353 -23.348 17.557 1.00 30.45 220 PRO A C 1
ATOM 1726 O O . PRO A 1 220 ? -1.228 -23.493 16.336 1.00 30.45 220 PRO A O 1
ATOM 1729 N N . ALA A 1 221 ? -2.519 -23.490 18.188 1.00 29.25 221 ALA A N 1
ATOM 1730 C CA . ALA A 1 221 ? -3.808 -23.644 17.536 1.00 29.25 221 ALA A CA 1
ATOM 1731 C C . ALA A 1 221 ? -4.073 -22.445 16.614 1.00 29.25 221 ALA A C 1
ATOM 1733 O O . ALA A 1 221 ? -4.381 -21.337 17.051 1.00 29.25 221 ALA A O 1
ATOM 1734 N N . ARG A 1 222 ? -3.965 -22.670 15.305 1.00 30.89 222 ARG A N 1
ATOM 1735 C CA . ARG A 1 222 ? -4.395 -21.720 14.279 1.00 30.89 222 ARG A CA 1
ATOM 1736 C C . ARG A 1 222 ? -5.917 -21.679 14.308 1.00 30.89 222 ARG A C 1
ATOM 1738 O O . ARG A 1 222 ? -6.563 -22.598 13.815 1.00 30.89 222 ARG A O 1
ATOM 1745 N N . HIS A 1 223 ? -6.485 -20.646 14.919 1.00 33.25 223 HIS A N 1
ATOM 1746 C CA . HIS A 1 223 ? -7.924 -20.422 14.867 1.00 33.25 223 HIS A CA 1
ATOM 1747 C C . HIS A 1 223 ? -8.304 -20.082 13.426 1.00 33.25 223 HIS A C 1
ATOM 1749 O O . HIS A 1 223 ? -7.970 -19.022 12.896 1.00 33.25 223 HIS A O 1
ATOM 1755 N N . ALA A 1 224 ? -8.954 -21.040 12.772 1.00 28.16 224 ALA A N 1
ATOM 1756 C CA . ALA A 1 224 ? -9.715 -20.787 11.570 1.00 28.16 224 ALA A CA 1
ATOM 1757 C C . ALA A 1 224 ? -10.825 -19.803 11.948 1.00 28.16 224 ALA A C 1
ATOM 1759 O O . ALA A 1 224 ? -11.654 -20.100 12.805 1.00 28.16 224 ALA A O 1
ATOM 1760 N N . HIS A 1 225 ? -10.827 -18.624 11.332 1.00 32.47 225 HIS A N 1
ATOM 1761 C CA . HIS A 1 225 ? -12.004 -17.771 11.351 1.00 32.47 225 HIS A CA 1
ATOM 1762 C C . HIS A 1 225 ? -13.142 -18.559 10.692 1.00 32.47 225 HIS A C 1
ATOM 1764 O O . HIS A 1 225 ? -13.135 -18.781 9.480 1.00 32.47 225 HIS A O 1
ATOM 1770 N N . LEU A 1 226 ? -14.065 -19.054 11.516 1.00 28.98 226 LEU A N 1
ATOM 1771 C CA . LEU A 1 226 ? -15.350 -19.566 11.066 1.00 28.98 226 LEU A CA 1
ATOM 1772 C C . LEU A 1 226 ? -16.113 -18.416 10.391 1.00 28.98 226 LEU A C 1
ATOM 1774 O O . LEU A 1 226 ? -16.118 -17.304 10.927 1.00 28.98 226 LEU A O 1
ATOM 1778 N N . PRO A 1 227 ? -16.764 -18.653 9.241 1.00 33.31 227 PRO A N 1
ATOM 1779 C CA . PRO A 1 227 ? -17.744 -17.718 8.726 1.00 33.31 227 PRO A CA 1
ATOM 1780 C C . PRO A 1 227 ? -18.969 -17.804 9.639 1.00 33.31 227 PRO A C 1
ATOM 1782 O O . PRO A 1 227 ? -19.579 -18.865 9.773 1.00 33.31 227 PRO A O 1
ATOM 1785 N N . VAL A 1 228 ? -19.318 -16.698 10.292 1.00 32.44 228 VAL A N 1
ATOM 1786 C CA . VAL A 1 228 ? -20.644 -16.562 10.894 1.00 32.44 228 VAL A CA 1
ATOM 1787 C C . VAL A 1 228 ? -21.625 -16.512 9.728 1.00 32.44 228 VAL A C 1
ATOM 1789 O O . VAL A 1 228 ? -21.612 -15.568 8.941 1.00 32.44 228 VAL A O 1
ATOM 1792 N N . GLN A 1 229 ? -22.414 -17.574 9.579 1.00 29.80 229 GLN A N 1
ATOM 1793 C CA . GLN A 1 229 ? -23.586 -17.584 8.714 1.00 29.80 229 GLN A CA 1
ATOM 1794 C C . GLN A 1 229 ? -24.556 -16.524 9.246 1.00 29.80 229 GLN A C 1
ATOM 1796 O O . GLN A 1 229 ? -25.183 -16.717 10.285 1.00 29.80 229 GLN A O 1
ATOM 1801 N N . GLY A 1 230 ? -24.635 -15.386 8.560 1.00 33.97 230 GLY A N 1
ATOM 1802 C CA . GLY A 1 230 ? -25.815 -14.530 8.616 1.00 33.97 230 GLY A CA 1
ATOM 1803 C C . GLY A 1 230 ? -26.946 -15.174 7.803 1.00 33.97 230 GLY A C 1
ATOM 1804 O O . GLY A 1 230 ? -26.657 -15.943 6.878 1.00 33.97 230 GLY A O 1
ATOM 1805 N N . PRO A 1 231 ? -28.220 -14.916 8.141 1.00 31.62 231 PRO A N 1
ATOM 1806 C CA . PRO A 1 231 ? -29.344 -15.480 7.408 1.00 31.62 231 PRO A CA 1
ATOM 1807 C C . PRO A 1 231 ? -29.294 -15.045 5.939 1.00 31.62 231 PRO A C 1
ATOM 1809 O O . PRO A 1 231 ? -29.001 -13.896 5.616 1.00 31.62 231 PRO A O 1
ATOM 1812 N N . SER A 1 232 ? -29.559 -15.998 5.050 1.00 35.88 232 SER A N 1
ATOM 1813 C CA . SER A 1 232 ? -29.640 -15.793 3.607 1.00 35.88 232 SER A CA 1
ATOM 1814 C C . SER A 1 232 ? -30.981 -15.139 3.277 1.00 35.88 232 SER A C 1
ATOM 1816 O O . SER A 1 232 ? -32.027 -15.763 3.439 1.00 35.88 232 SER A O 1
ATOM 1818 N N . GLY A 1 233 ? -30.959 -13.895 2.810 1.00 33.84 233 GLY A N 1
ATOM 1819 C CA . GLY A 1 233 ? -32.133 -13.215 2.269 1.00 33.84 233 GLY A CA 1
ATOM 1820 C C . GLY A 1 233 ? -31.779 -11.806 1.786 1.00 33.84 233 GLY A C 1
ATOM 1821 O O . GLY A 1 233 ? -30.940 -11.158 2.412 1.00 33.84 233 GLY A O 1
ATOM 1822 N N . PRO A 1 234 ? -32.365 -11.320 0.677 1.00 34.62 234 PRO A N 1
ATOM 1823 C CA . PRO A 1 234 ? -32.132 -9.960 0.214 1.00 34.62 234 PRO A CA 1
ATOM 1824 C C . PRO A 1 234 ? -32.851 -8.984 1.153 1.00 34.62 234 PRO A C 1
ATOM 1826 O O . PRO A 1 234 ? -34.071 -8.848 1.103 1.00 34.62 234 PRO A O 1
ATOM 1829 N N . CYS A 1 235 ? -32.108 -8.296 2.019 1.00 30.42 235 CYS A N 1
ATOM 1830 C CA . CYS A 1 235 ? -32.639 -7.128 2.715 1.00 30.42 235 CYS A CA 1
ATOM 1831 C C . CYS A 1 235 ? -32.663 -5.955 1.732 1.00 30.42 235 CYS A C 1
ATOM 1833 O O . CYS A 1 235 ? -31.657 -5.281 1.526 1.00 30.42 235 CYS A O 1
ATOM 1835 N N . THR A 1 236 ? -33.818 -5.705 1.121 1.00 35.91 236 THR A N 1
ATOM 1836 C CA . THR A 1 236 ? -34.116 -4.412 0.502 1.00 35.91 236 THR A CA 1
ATOM 1837 C C . THR A 1 236 ? -34.151 -3.358 1.606 1.00 35.91 236 THR A C 1
ATOM 1839 O O . THR A 1 236 ? -35.080 -3.345 2.413 1.00 35.91 236 THR A O 1
ATOM 1842 N N . VAL A 1 237 ? -33.137 -2.497 1.681 1.00 38.16 237 VAL A N 1
ATOM 1843 C CA . VAL A 1 237 ? -33.147 -1.363 2.612 1.00 38.16 237 VAL A CA 1
ATOM 1844 C C . VAL A 1 237 ? -33.730 -0.165 1.872 1.00 38.16 237 VAL A C 1
ATOM 1846 O O . VAL A 1 237 ? -33.038 0.507 1.113 1.00 38.16 237 VAL A O 1
ATOM 1849 N N . ALA A 1 238 ? -35.031 0.046 2.067 1.00 35.78 238 ALA A N 1
ATOM 1850 C CA . ALA A 1 238 ? -35.648 1.350 1.883 1.00 35.78 238 ALA A CA 1
ATOM 1851 C C . ALA A 1 238 ? -35.062 2.324 2.918 1.00 35.78 238 ALA A C 1
ATOM 1853 O O . ALA A 1 238 ? -34.737 1.917 4.037 1.00 35.78 238 ALA A O 1
ATOM 1854 N N . ASP A 1 239 ? -34.905 3.581 2.508 1.00 32.62 239 ASP A N 1
ATOM 1855 C CA . ASP A 1 239 ? -34.424 4.702 3.312 1.00 32.62 239 ASP A CA 1
ATOM 1856 C C . ASP A 1 239 ? -34.928 4.670 4.762 1.00 32.62 239 ASP A C 1
ATOM 1858 O O . ASP A 1 239 ? -36.124 4.557 5.035 1.00 32.62 239 ASP A O 1
ATOM 1862 N N . ALA A 1 240 ? -33.991 4.792 5.702 1.00 35.72 240 ALA A N 1
ATOM 1863 C CA . ALA A 1 240 ? -34.314 4.977 7.105 1.00 35.72 240 ALA A CA 1
ATOM 1864 C C . ALA A 1 240 ? -34.790 6.422 7.339 1.00 35.72 240 ALA A C 1
ATOM 1866 O O . ALA A 1 240 ? -34.067 7.384 7.079 1.00 35.72 240 ALA A O 1
ATOM 1867 N N . ASP A 1 241 ? -36.016 6.515 7.844 1.00 34.41 241 ASP A N 1
ATOM 1868 C CA . ASP A 1 241 ? -36.748 7.685 8.333 1.00 34.41 241 ASP A CA 1
ATOM 1869 C C . ASP A 1 241 ? -35.875 8.652 9.186 1.00 34.41 241 ASP A C 1
ATOM 1871 O O . ASP A 1 241 ? -35.167 8.198 10.093 1.00 34.41 241 ASP A O 1
ATOM 1875 N N . PRO A 1 242 ? -35.894 9.981 8.939 1.00 37.81 242 PRO A N 1
ATOM 1876 C CA . PRO A 1 242 ? -35.040 10.968 9.618 1.00 37.81 242 PRO A CA 1
ATOM 1877 C C . PRO A 1 242 ? -35.348 11.249 11.107 1.00 37.81 242 PRO A C 1
ATOM 1879 O O . PRO A 1 242 ? -34.746 12.156 11.687 1.00 37.81 242 PRO A O 1
ATOM 1882 N N . ALA A 1 243 ? -36.233 10.503 11.770 1.00 39.91 243 ALA A N 1
ATOM 1883 C CA . ALA A 1 243 ? -36.646 10.773 13.150 1.00 39.91 243 ALA A CA 1
ATOM 1884 C C . ALA A 1 243 ? -36.035 9.807 14.191 1.00 39.91 243 ALA A C 1
ATOM 1886 O O . ALA A 1 243 ? -36.735 8.995 14.793 1.00 39.91 243 ALA A O 1
ATOM 1887 N N . VAL A 1 244 ? -34.734 9.937 14.486 1.00 34.47 244 VAL A N 1
ATOM 1888 C CA . VAL A 1 244 ? -34.144 9.397 15.732 1.00 34.47 244 VAL A CA 1
ATOM 1889 C C . VAL A 1 244 ? -33.391 10.516 16.465 1.00 34.47 244 VAL A C 1
ATOM 1891 O O . VAL A 1 244 ? -32.450 11.077 15.898 1.00 34.47 244 VAL A O 1
ATOM 1894 N N . PRO A 1 245 ? -33.752 10.872 17.716 1.00 34.16 245 PRO A N 1
ATOM 1895 C CA . PRO A 1 245 ? -33.125 11.990 18.411 1.00 34.16 245 PRO A CA 1
ATOM 1896 C C . PRO A 1 245 ? -31.693 11.643 18.835 1.00 34.16 245 PRO A C 1
ATOM 1898 O O . PRO A 1 245 ? -31.461 10.783 19.686 1.00 34.16 245 PRO A O 1
ATOM 1901 N N . VAL A 1 246 ? -30.719 12.361 18.274 1.00 38.81 246 VAL A N 1
ATOM 1902 C CA . VAL A 1 246 ? -29.347 12.409 18.788 1.00 38.81 246 VAL A CA 1
ATOM 1903 C C . VAL A 1 246 ? -29.373 13.115 20.142 1.00 38.81 246 VAL A C 1
ATOM 1905 O O . VAL A 1 246 ? -29.844 14.245 20.262 1.00 38.81 246 VAL A O 1
ATOM 1908 N N . ARG A 1 247 ? -28.857 12.448 21.175 1.00 34.06 247 ARG A N 1
ATOM 1909 C CA . ARG A 1 247 ? -28.684 13.004 22.521 1.00 34.06 247 ARG A CA 1
ATOM 1910 C C . ARG A 1 247 ? -27.754 14.228 22.436 1.00 34.06 247 ARG A C 1
ATOM 1912 O O . ARG A 1 247 ? -26.549 14.074 22.256 1.00 34.06 247 ARG A O 1
ATOM 1919 N N . GLN A 1 248 ? -28.315 15.434 22.513 1.00 32.91 248 GLN A N 1
ATOM 1920 C CA . GLN A 1 248 ? -27.565 16.693 22.491 1.00 32.91 248 GLN A CA 1
ATOM 1921 C C . GLN A 1 248 ? -26.753 16.852 23.788 1.00 32.91 248 GLN A C 1
ATOM 1923 O O . GLN A 1 248 ? -27.300 16.771 24.887 1.00 32.91 248 GLN A O 1
ATOM 1928 N N . LEU A 1 249 ? -25.442 17.077 23.658 1.00 32.31 249 LEU A N 1
ATOM 1929 C CA . LEU A 1 249 ? -24.597 17.617 24.729 1.00 32.31 249 LEU A CA 1
ATOM 1930 C C . LEU A 1 249 ? -24.810 19.143 24.816 1.00 32.31 249 LEU A C 1
ATOM 1932 O O . LEU A 1 249 ? -24.955 19.773 23.767 1.00 32.31 249 LEU A O 1
ATOM 1936 N N . PRO A 1 250 ? -24.809 19.760 26.015 1.00 33.69 250 PRO A N 1
ATOM 1937 C CA . PRO A 1 250 ? -25.037 21.197 26.154 1.00 33.69 250 PRO A CA 1
ATOM 1938 C C . PRO A 1 250 ? -23.925 22.022 25.496 1.00 33.69 250 PRO A C 1
ATOM 1940 O O . PRO A 1 250 ? -22.740 21.806 25.749 1.00 33.69 250 PRO A O 1
ATOM 1943 N N . THR A 1 251 ? -24.322 23.003 24.691 1.00 31.30 251 THR A N 1
ATOM 1944 C CA . THR A 1 251 ? -23.458 24.043 24.126 1.00 31.30 251 THR A CA 1
ATOM 1945 C C . THR A 1 251 ? -23.193 25.135 25.163 1.00 31.30 251 THR A C 1
ATOM 1947 O O . THR A 1 251 ? -24.128 25.777 25.641 1.00 31.30 251 THR A O 1
ATOM 1950 N N . THR A 1 252 ? -21.928 25.385 25.493 1.00 35.22 252 THR A N 1
ATOM 1951 C CA . THR A 1 252 ? -21.486 26.573 26.238 1.00 35.22 252 THR A CA 1
ATOM 1952 C C . THR A 1 252 ? -21.424 27.797 25.309 1.00 35.22 252 THR A C 1
ATOM 1954 O O . THR A 1 252 ? -20.925 27.674 24.189 1.00 35.22 252 THR A O 1
ATOM 1957 N N . PRO A 1 253 ? -21.892 28.987 25.733 1.00 33.72 253 PRO A N 1
ATOM 1958 C CA . PRO A 1 253 ? -21.819 30.190 24.910 1.00 33.72 253 PRO A CA 1
ATOM 1959 C C . PRO A 1 253 ? -20.414 30.813 24.936 1.00 33.72 253 PRO A C 1
ATOM 1961 O O . PRO A 1 253 ? -19.799 30.980 25.990 1.00 33.72 253 PRO A O 1
ATOM 1964 N N . ALA A 1 254 ? -19.923 31.176 23.751 1.00 32.97 254 ALA A N 1
ATOM 1965 C CA . ALA A 1 254 ? -18.694 31.930 23.547 1.00 32.97 254 ALA A CA 1
ATOM 1966 C C . ALA A 1 254 ? -18.912 33.428 23.820 1.00 32.97 254 ALA A C 1
ATOM 1968 O O . ALA A 1 254 ? -19.925 33.990 23.411 1.00 32.97 254 ALA A O 1
ATOM 1969 N N . GLY A 1 255 ? -17.923 34.081 24.440 1.00 32.75 255 GLY A N 1
ATOM 1970 C CA . GLY A 1 255 ? -17.781 35.538 24.370 1.00 32.75 255 GLY A CA 1
ATOM 1971 C C . GLY A 1 255 ? -17.529 36.258 25.693 1.00 32.75 255 GLY A C 1
ATOM 1972 O O . GLY A 1 255 ? -18.363 37.053 26.104 1.00 32.75 255 GLY A O 1
ATOM 1973 N N . LYS A 1 256 ? -16.354 36.066 26.308 1.00 32.44 256 LYS A N 1
ATOM 1974 C CA . LYS A 1 256 ? -15.638 37.145 27.019 1.00 32.44 256 LYS A CA 1
ATOM 1975 C C . LYS A 1 256 ? -14.135 36.980 26.801 1.00 32.44 256 LYS A C 1
ATOM 1977 O O . LYS A 1 256 ? -13.531 35.997 27.214 1.00 32.44 256 LYS A O 1
ATOM 1982 N N . GLN A 1 257 ? -13.571 37.949 26.093 1.00 32.53 257 GLN A N 1
ATOM 1983 C CA . GLN A 1 257 ? -12.149 38.130 25.846 1.00 32.53 257 GLN A CA 1
ATOM 1984 C C . GLN A 1 257 ? -11.499 38.591 27.159 1.00 32.53 257 GLN A C 1
ATOM 1986 O O . GLN A 1 257 ? -11.859 39.639 27.687 1.00 32.53 257 GLN A O 1
ATOM 1991 N N . LEU A 1 258 ? -10.583 37.797 27.713 1.00 28.31 258 LEU A N 1
ATOM 1992 C CA . LEU A 1 258 ? -9.734 38.199 28.834 1.00 28.31 258 LEU A CA 1
ATOM 1993 C C . LEU A 1 258 ? -8.305 38.319 28.308 1.00 28.31 258 LEU A C 1
ATOM 1995 O O . LEU A 1 258 ? -7.568 37.340 28.215 1.00 28.31 258 LEU A O 1
ATOM 1999 N N . CYS A 1 259 ? -7.948 39.541 27.913 1.00 27.92 259 CYS A N 1
ATOM 2000 C CA . CYS A 1 259 ? -6.563 39.956 27.741 1.00 27.92 259 CYS A CA 1
ATOM 2001 C C . CYS A 1 259 ? -5.886 39.944 29.116 1.00 27.92 259 CYS A C 1
ATOM 2003 O O . CYS A 1 259 ? -6.315 40.661 30.018 1.00 27.92 259 CYS A O 1
ATOM 2005 N N . VAL A 1 260 ? -4.823 39.157 29.273 1.00 32.41 260 VAL A N 1
ATOM 2006 C CA . VAL A 1 260 ? -3.925 39.245 30.428 1.00 32.41 260 VAL A CA 1
ATOM 2007 C C . VAL A 1 260 ? -2.599 39.796 29.914 1.00 32.41 260 VAL A C 1
ATOM 2009 O O . VAL A 1 260 ? -1.871 39.119 29.192 1.00 32.41 260 VAL A O 1
ATOM 2012 N N . HIS A 1 261 ? -2.328 41.062 30.231 1.00 30.31 261 HIS A N 1
ATOM 2013 C CA . HIS A 1 261 ? -1.035 41.698 29.988 1.00 30.31 261 HIS A CA 1
ATOM 2014 C C . HIS A 1 261 ? 0.042 41.090 30.904 1.00 30.31 261 HIS A C 1
ATOM 2016 O O . HIS A 1 261 ? -0.252 40.792 32.064 1.00 30.31 261 HIS A O 1
ATOM 2022 N N . PRO A 1 262 ? 1.297 40.949 30.442 1.00 30.78 262 PRO A N 1
ATOM 2023 C CA . PRO A 1 262 ? 2.411 40.608 31.312 1.00 30.78 262 PRO A CA 1
ATOM 2024 C C . PRO A 1 262 ? 2.875 41.864 32.062 1.00 30.78 262 PRO A C 1
ATOM 2026 O O . PRO A 1 262 ? 3.171 42.879 31.434 1.00 30.78 262 PRO A O 1
ATOM 2029 N N . HIS A 1 263 ? 2.977 41.797 33.392 1.00 28.56 263 HIS A N 1
ATOM 2030 C CA . HIS A 1 263 ? 3.688 42.809 34.175 1.00 28.56 263 HIS A CA 1
ATOM 2031 C C . HIS A 1 263 ? 4.870 42.170 34.903 1.00 28.56 263 HIS A C 1
ATOM 2033 O O . HIS A 1 263 ? 4.727 41.224 35.674 1.00 28.56 263 HIS A O 1
ATOM 2039 N N . SER A 1 264 ? 6.053 42.697 34.614 1.00 32.50 264 SER A N 1
ATOM 2040 C CA . SER A 1 264 ? 7.324 42.405 35.266 1.00 32.50 264 SER A CA 1
ATOM 2041 C C . SER A 1 264 ? 7.552 43.292 36.498 1.00 32.50 264 SER A C 1
ATOM 2043 O O . SER A 1 264 ? 7.150 44.455 36.477 1.00 32.50 264 SER A O 1
ATOM 2045 N N . ALA A 1 265 ? 8.323 42.740 37.448 1.00 33.91 265 ALA A N 1
ATOM 2046 C CA . ALA A 1 265 ? 9.102 43.359 38.539 1.00 33.91 265 ALA A CA 1
ATOM 2047 C C . ALA A 1 265 ? 8.518 43.350 39.971 1.00 33.91 265 ALA A C 1
ATOM 2049 O O . ALA A 1 265 ? 7.417 43.825 40.217 1.00 33.91 265 ALA A O 1
ATOM 2050 N N . GLY A 1 266 ? 9.354 42.895 40.925 1.00 30.91 266 GLY A N 1
ATOM 2051 C CA . GLY A 1 266 ? 9.312 43.334 42.329 1.00 30.91 266 GLY A CA 1
ATOM 2052 C C . GLY A 1 266 ? 9.467 42.251 43.406 1.00 30.91 266 GLY A C 1
ATOM 2053 O O . GLY A 1 266 ? 8.483 41.843 44.005 1.00 30.91 266 GLY A O 1
ATOM 2054 N N . ARG A 1 267 ? 10.703 41.823 43.706 1.00 34.00 267 ARG A N 1
ATOM 2055 C CA . ARG A 1 267 ? 11.079 41.186 44.995 1.00 34.00 267 ARG A CA 1
ATOM 2056 C C . ARG A 1 267 ? 10.998 42.244 46.125 1.00 34.00 267 ARG A C 1
ATOM 2058 O O . ARG A 1 267 ? 11.129 43.424 45.802 1.00 34.00 267 ARG A O 1
ATOM 2065 N N . PRO A 1 268 ? 10.870 41.873 47.419 1.00 41.28 268 PRO A N 1
ATOM 2066 C CA . PRO A 1 268 ? 12.080 41.531 48.178 1.00 41.28 268 PRO A CA 1
ATOM 2067 C C . PRO A 1 268 ? 11.939 40.409 49.228 1.00 41.28 268 PRO A C 1
ATOM 2069 O O . PRO A 1 268 ? 10.858 40.018 49.652 1.00 41.28 268 PRO A O 1
ATOM 2072 N N . LEU A 1 269 ? 13.118 39.909 49.608 1.00 38.19 269 LEU A N 1
ATOM 2073 C CA . LEU A 1 269 ? 13.444 39.088 50.775 1.00 38.19 269 LEU A CA 1
ATOM 2074 C C . LEU A 1 269 ? 13.288 39.878 52.085 1.00 38.19 269 LEU A C 1
ATOM 2076 O O . LEU A 1 269 ? 13.752 41.016 52.126 1.00 38.19 269 LEU A O 1
ATOM 2080 N N . SER A 1 270 ? 12.868 39.211 53.166 1.00 35.47 270 SER A N 1
ATOM 2081 C CA . SER A 1 270 ? 13.483 39.370 54.498 1.00 35.47 270 SER A CA 1
ATOM 2082 C C . SER A 1 270 ? 13.037 38.283 55.492 1.00 35.47 270 SER A C 1
ATOM 2084 O O . SER A 1 270 ? 11.865 37.932 55.583 1.00 35.47 270 SER A O 1
ATOM 2086 N N . HIS A 1 271 ? 14.033 37.755 56.209 1.00 39.12 271 HIS A N 1
ATOM 2087 C CA . HIS A 1 271 ? 13.976 36.885 57.389 1.00 39.12 271 HIS A CA 1
ATOM 2088 C C . HIS A 1 271 ? 13.239 37.530 58.577 1.00 39.12 271 HIS A C 1
ATOM 2090 O O . HIS A 1 271 ? 13.394 38.734 58.785 1.00 39.12 271 HIS A O 1
ATOM 2096 N N . GLN A 1 272 ? 12.631 36.711 59.446 1.00 35.03 272 GLN A N 1
ATOM 2097 C CA . GLN A 1 272 ? 12.923 36.758 60.888 1.00 35.03 272 GLN A CA 1
ATOM 2098 C C . GLN A 1 272 ? 12.485 35.479 61.615 1.00 35.03 272 GLN A C 1
ATOM 2100 O O . GLN A 1 272 ? 11.432 34.915 61.327 1.00 35.03 272 GLN A O 1
ATOM 2105 N N . ASP A 1 273 ? 13.361 35.047 62.518 1.00 33.22 273 ASP A N 1
ATOM 2106 C CA . ASP A 1 273 ? 13.292 33.863 63.367 1.00 33.22 273 ASP A CA 1
ATOM 2107 C C . ASP A 1 273 ? 12.199 33.940 64.443 1.00 33.22 273 ASP A C 1
ATOM 2109 O O . ASP A 1 273 ? 11.894 35.008 64.980 1.00 33.22 273 ASP A O 1
ATOM 2113 N N . THR A 1 274 ? 11.683 32.776 64.835 1.00 43.00 274 THR A N 1
ATOM 2114 C CA . THR A 1 274 ? 11.415 32.433 66.242 1.00 43.00 274 THR A CA 1
ATOM 2115 C C . THR A 1 274 ? 11.508 30.926 66.419 1.00 43.00 274 THR A C 1
ATOM 2117 O O . THR A 1 274 ? 11.068 30.203 65.496 1.00 43.00 274 THR A O 1
#

pLDDT: mean 74.1, std 27.29, range [27.14, 98.5]

Foldseek 3Di:
DPPPQDPVNVVVVVCVLCVCLQVVLVVQLVLLVVVLVVVLVVLVVQLVVLVVVLVVCVVPPHDPVVNVVSVVSNVVSVVVSVVSNVVSVVSNVVSVVLSVVSVVLVVLCVDPDPVSVVLSVVLSVLQVVLQVCLVVVVLVVSVVSCVVSVNPSSHDSVVSVLVVVCVVCVVVVNCPSVVVVCVSCVVVVVVVVVVVVVPPPDDDDDDDDDDDDDDPDDDPPDDDPDPDDDDDDDPPDDDDDPDDDDDDDDDDDDDDDDDDDDDDDDDDDDDDDD

Radius of gyration: 30.91 Å; chains: 1; bounding box: 68×94×104 Å

InterPro domains:
  IPR006594 LIS1 homology motif [PS50896] (121-153)
  IPR006594 LIS1 homology motif [SM00667] (121-153)
  IPR006595 CTLH, C-terminal LisH motif [PS50897] (159-195)
  IPR045098 Fyv10 family [PTHR12170] (11-195)

Sequence (274 aa):
MAVQESAAQLSMTLKVQEYPTLKVPYETLNKRFRAAQKNIDRETSHVTMVVAELEKTLSGCPAVDSVVSLLDGVVEKLSVLKRKAVESIQAEDESAKLCKRRIEHLKEHSSDQPAAASVWKRKRMDRMMVEHLLRCGYYNTAVKLARQSGIEDLVNIEMFLTAKEVEESLERRETATCLAWCHDNKSRLRKMKTCKKALQPSRREPAGRGAPGHGHAGLPARHAHLPVQGPSGPCTVADADPAVPVRQLPTTPAGKQLCVHPHSAGRPLSHQDT

Organism: Pan troglodytes (NCBI:txid9598)

Secondary structure (DSSP, 8-state):
------HHHHHHHHHHHHHHHHHHHHHHHHHHHHHHHHHHHHHHHHHHHHHHHHHHHHTT---HHHHHHHHHHHHHHHHHHHHHHHHHHHHHHHHHHHHHHHHHHHHHTT---HHHHHHHHHHHHHHHHHHHHHHTT-HHHHHHHHHHTT-GGGS-HHHHHHHHHHHHHHHTT--HHHHHHHHHTHHHHHHHHHHHHHTSPPPPPP--------------------------S--------S-----PPPPPPP--------------------